Protein AF-0000000078098306 (afdb_homodimer)

Foldseek 3Di:
DALVVVCVVVVHRQCPFADPPDDPVNVVVLSVVLVVLVVVLVVDDLPPDPVNLVVSLVSVVVVVVRPGNCVVVNVSSVVVSVVSVVVVVVVVVVVVVVVVVVVVVVVVVVVVVVVVVVVVVVVVVVVVVVVVVVVVVVVVVVVVVCVVVPDDD/DALVVVCVVVVHRQCPFADPPDDPVRVVVLSVVLVVLVVVLVVDDLPPDPVNLVVSLVSVVVVVVRPGNCVVVNVSSVVSSVVSVVVVVVVVVVVVVVVVVVVVVVVVVVVVVVVVVVVVVVVVVVVVVVVVVVVVVVVVVVVVVCVVPPDPD

Secondary structure (DSSP, 8-state):
--HHHHHHHHTS-TTTT--TTS-HHHHHHHHHHHHHHHHHHHT--TTS-HHHHHHHHHHHHHHHHTT---HHHHHHHHHHHHHHHHHHHHHHHHHHHHHHHHHHHHHHHHHHHHHHHHHHHHHHHHHHHHHHHHHHHHHHHHHHHHHHTS---/--HHHHHHHHTS-TTTT--TTS-HHHHHHHHHHHHHHHHHHHT--TTS-HHHHHHHHHHHHHHHHTT---HHHHHHHHHHHHHHHHHHHHHHHHHHHHHHHHHHHHHHHHHHHHHHHHHHHHHHHHHHHHHHHHHHHHHHHHHHHHHHTS---

Sequence (306 aa):
MVYYDLCYSQRSFLHNHLLKSINGKLAAEIITETINIANAIRACRLSTPHGAYVLWEKTLDAFEILGMNVGFLRTRLKRLLSLSFRTKQALIRKSKEAKLEQARAKDKVITLESKYWKWKERMVSADAKIEALKEVAERRELFFQEEAVAPWGMVYYDLCYSQRSFLHNHLLKSINGKLAAEIITETINIANAIRACRLSTPHGAYVLWEKTLDAFEILGMNVGFLRTRLKRLLSLSFRTKQALIRKSKEAKLEQARAKDKVITLESKYWKWKERM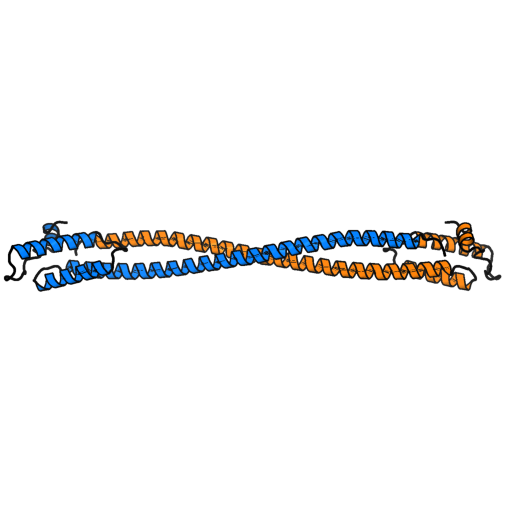VSADAKIEALKEVAERRELFFQEEAVAPWG

Structure (mmCIF, N/CA/C/O backbone):
data_AF-0000000078098306-model_v1
#
loop_
_entity.id
_entity.type
_entity.pdbx_description
1 polymer 'Uncharacterized protein'
#
loop_
_atom_site.group_PDB
_atom_site.id
_atom_site.type_symbol
_atom_site.label_atom_id
_atom_site.label_alt_id
_atom_site.label_comp_id
_atom_site.label_asym_id
_atom_site.label_entity_id
_atom_site.label_seq_id
_atom_site.pdbx_PDB_ins_code
_atom_site.Cartn_x
_atom_site.Cartn_y
_atom_site.Cartn_z
_atom_site.occupancy
_atom_site.B_iso_or_equiv
_atom_site.auth_seq_id
_atom_site.auth_comp_id
_atom_site.auth_asym_id
_atom_site.auth_atom_id
_atom_site.pdbx_PDB_model_num
ATOM 1 N N . MET A 1 1 ? -14.438 56.406 20.562 1 76 1 MET A N 1
ATOM 2 C CA . MET A 1 1 ? -14.164 56.938 21.891 1 76 1 MET A CA 1
ATOM 3 C C . MET A 1 1 ? -13.914 58.438 21.828 1 76 1 MET A C 1
ATOM 5 O O . MET A 1 1 ? -13.516 58.969 20.797 1 76 1 MET A O 1
ATOM 9 N N . VAL A 1 2 ? -14.352 59.094 22.969 1 87.38 2 VAL A N 1
ATOM 10 C CA . VAL A 1 2 ? -14.141 60.531 22.953 1 87.38 2 VAL A CA 1
ATOM 11 C C . VAL A 1 2 ? -13.102 60.906 24 1 87.38 2 VAL A C 1
ATOM 13 O O . VAL A 1 2 ? -12.781 60.094 24.891 1 87.38 2 VAL A O 1
ATOM 16 N N . TYR A 1 3 ? -12.539 62 23.812 1 90.44 3 TYR A N 1
ATOM 17 C CA . TYR A 1 3 ? -11.453 62.5 24.641 1 90.44 3 TYR A CA 1
ATOM 18 C C . TYR A 1 3 ? -11.836 62.469 26.109 1 90.44 3 TYR A C 1
ATOM 20 O O . TYR A 1 3 ? -11.039 62.062 26.969 1 90.44 3 TYR A O 1
ATOM 28 N N . TYR A 1 4 ? -13.047 62.781 26.453 1 89.62 4 TYR A N 1
ATOM 29 C CA . TYR A 1 4 ? -13.539 62.812 27.828 1 89.62 4 TYR A CA 1
ATOM 30 C C . TYR A 1 4 ? -13.453 61.438 28.453 1 89.62 4 TYR A C 1
ATOM 32 O O . TYR A 1 4 ? -13.094 61.281 29.625 1 89.62 4 TYR A O 1
ATOM 40 N N . ASP A 1 5 ? -13.805 60.469 27.734 1 92.12 5 ASP A N 1
ATOM 41 C CA . ASP A 1 5 ? -13.758 59.125 28.234 1 92.12 5 ASP A CA 1
ATOM 42 C C . ASP A 1 5 ? -12.336 58.719 28.625 1 92.12 5 ASP A C 1
ATOM 44 O O . ASP A 1 5 ? -12.125 58.031 29.641 1 92.12 5 ASP A O 1
ATOM 48 N N . LEU A 1 6 ? -11.414 59.125 27.859 1 94.31 6 LEU A N 1
ATOM 49 C CA . LEU A 1 6 ? -10.016 58.812 28.156 1 94.31 6 LEU A CA 1
ATOM 50 C C . LEU A 1 6 ? -9.555 59.531 29.422 1 94.31 6 LEU A C 1
ATOM 52 O O . LEU A 1 6 ? -8.906 58.938 30.281 1 94.31 6 LEU A O 1
ATOM 56 N N . CYS A 1 7 ? -9.852 60.781 29.531 1 94.88 7 CYS A N 1
ATOM 57 C CA . CYS A 1 7 ? -9.5 61.531 30.734 1 94.88 7 CYS A CA 1
ATOM 58 C C . CYS A 1 7 ? -10.148 60.906 31.969 1 94.88 7 CYS A C 1
ATOM 60 O O . CYS A 1 7 ? -9.492 60.781 33 1 94.88 7 CYS A O 1
ATOM 62 N N . TYR A 1 8 ? -11.406 60.5 31.828 1 92.75 8 TYR A N 1
ATOM 63 C CA . TYR A 1 8 ? -12.125 59.875 32.938 1 92.75 8 TYR A CA 1
ATOM 64 C C . TYR A 1 8 ? -11.43 58.594 33.375 1 92.75 8 TYR A C 1
ATOM 66 O O . TYR A 1 8 ? -11.266 58.375 34.562 1 92.75 8 TYR A O 1
ATOM 74 N N . SER A 1 9 ? -11.078 57.812 32.438 1 91.56 9 SER A N 1
ATOM 75 C CA . SER A 1 9 ? -10.422 56.531 32.719 1 91.56 9 SER A CA 1
ATOM 76 C C . SER A 1 9 ? -9.109 56.75 33.469 1 91.56 9 SER A C 1
ATOM 78 O O . SER A 1 9 ? -8.672 55.875 34.219 1 91.56 9 SER A O 1
ATOM 80 N N . GLN A 1 10 ? -8.453 57.875 33.281 1 92.44 10 GLN A N 1
ATOM 81 C CA . GLN A 1 10 ? -7.172 58.188 33.938 1 92.44 10 GLN A CA 1
ATOM 82 C C . GLN A 1 10 ? -7.359 59.094 35.125 1 92.44 10 GLN A C 1
ATOM 84 O O . GLN A 1 10 ? -6.387 59.469 35.781 1 92.44 10 GLN A O 1
ATOM 89 N N . ARG A 1 11 ? -8.523 59.531 35.312 1 92.06 11 ARG A N 1
ATOM 90 C CA . ARG A 1 11 ? -8.891 60.406 36.406 1 92.06 11 ARG A CA 1
ATOM 91 C C . ARG A 1 11 ? -8.047 61.688 36.375 1 92.06 11 ARG A C 1
ATOM 93 O O . ARG A 1 11 ? -7.594 62.156 37.406 1 92.06 11 ARG A O 1
ATOM 100 N N . SER A 1 12 ? -7.812 62.125 35.219 1 92.56 12 SER A N 1
ATOM 101 C CA . SER A 1 12 ? -7.059 63.344 34.969 1 92.56 12 SER A CA 1
ATOM 102 C C . SER A 1 12 ? -7.219 63.812 33.531 1 92.56 12 SER A C 1
ATOM 104 O O . SER A 1 12 ? -7.48 63 32.656 1 92.56 12 SER A O 1
ATOM 106 N N . PHE A 1 13 ? -7.051 65.25 33.438 1 94 13 PHE A N 1
ATOM 107 C CA . PHE A 1 13 ? -6.961 65.75 32.062 1 94 13 PHE A CA 1
ATOM 108 C C . PHE A 1 13 ? -5.637 65.312 31.438 1 94 13 PHE A C 1
ATOM 110 O O . PHE A 1 13 ? -4.566 65.625 31.969 1 94 13 PHE A O 1
ATOM 117 N N . LEU A 1 14 ? -5.715 64.75 30.219 1 94.38 14 LEU A N 1
ATOM 118 C CA . LEU A 1 14 ? -4.516 64.188 29.609 1 94.38 14 LEU A CA 1
ATOM 119 C C . LEU A 1 14 ? -3.58 65.312 29.125 1 94.38 14 LEU A C 1
ATOM 121 O O . LEU A 1 14 ? -2.371 65.062 29 1 94.38 14 LEU A O 1
ATOM 125 N N . HIS A 1 15 ? -4.145 66.5 28.906 1 94.81 15 HIS A N 1
ATOM 126 C CA . HIS A 1 15 ? -3.328 67.562 28.375 1 94.81 15 HIS A CA 1
ATOM 127 C C . HIS A 1 15 ? -2.889 68.5 29.469 1 94.81 15 HIS A C 1
ATOM 129 O O . HIS A 1 15 ? -2.463 69.625 29.188 1 94.81 15 HIS A O 1
ATOM 135 N N . ASN A 1 16 ? -2.945 68 30.641 1 91.19 16 ASN A N 1
ATOM 136 C CA . ASN A 1 16 ? -2.721 68.875 31.781 1 91.19 16 ASN A CA 1
ATOM 137 C C . ASN A 1 16 ? -1.283 69.438 31.812 1 91.19 16 ASN A C 1
ATOM 139 O O . ASN A 1 16 ? -1.018 70.5 32.344 1 91.19 16 ASN A O 1
ATOM 143 N N . HIS A 1 17 ? -0.346 68.688 31.188 1 93.25 17 HIS A N 1
ATOM 144 C CA . HIS A 1 17 ? 1.06 69.062 31.297 1 93.25 17 HIS A CA 1
ATOM 145 C C . HIS A 1 17 ? 1.635 69.438 29.922 1 93.25 17 HIS A C 1
ATOM 147 O O . HIS A 1 17 ? 2.85 69.375 29.734 1 93.25 17 HIS A O 1
ATOM 153 N N . LEU A 1 18 ? 0.797 69.75 28.984 1 94.31 18 LEU A N 1
ATOM 154 C CA . LEU A 1 18 ? 1.271 70.125 27.656 1 94.31 18 LEU A CA 1
ATOM 155 C C . LEU A 1 18 ? 2.162 71.375 27.75 1 94.31 18 LEU A C 1
ATOM 157 O O . LEU A 1 18 ? 1.868 72.312 28.5 1 94.31 18 LEU A O 1
ATOM 161 N N . LEU A 1 19 ? 3.172 71.312 26.969 1 95.12 19 LEU A N 1
ATOM 162 C CA . LEU A 1 19 ? 4.105 72.438 27 1 95.12 19 LEU A CA 1
ATOM 163 C C . LEU A 1 19 ? 3.383 73.75 26.703 1 95.12 19 LEU A C 1
ATOM 165 O O . LEU A 1 19 ? 2.502 73.812 25.844 1 95.12 19 LEU A O 1
ATOM 169 N N . LYS A 1 20 ? 3.803 74.688 27.297 1 93.44 20 LYS A N 1
ATOM 170 C CA . LYS A 1 20 ? 3.164 76 27.172 1 93.44 20 LYS A CA 1
ATOM 171 C C . LYS A 1 20 ? 3.402 76.625 25.781 1 93.44 20 LYS A C 1
ATOM 173 O O . LYS A 1 20 ? 2.633 77.438 25.328 1 93.44 20 LYS A O 1
ATOM 178 N N . SER A 1 21 ? 4.465 76.125 25.188 1 93.19 21 SER A N 1
ATOM 179 C CA . SER A 1 21 ? 4.844 76.625 23.875 1 93.19 21 SER A CA 1
ATOM 180 C C . SER A 1 21 ? 3.916 76.125 22.781 1 93.19 21 SER A C 1
ATOM 182 O O . SER A 1 21 ? 3.92 76.625 21.656 1 93.19 21 SER A O 1
ATOM 184 N N . ILE A 1 22 ? 3.1 75.188 23.109 1 93.5 22 ILE A N 1
ATOM 185 C CA . ILE A 1 22 ? 2.201 74.625 22.125 1 93.5 22 ILE A CA 1
ATOM 186 C C . ILE A 1 22 ? 0.932 75.438 22.016 1 93.5 22 ILE A C 1
ATOM 188 O O . ILE A 1 22 ? 0.27 75.75 23.016 1 93.5 22 ILE A O 1
ATOM 192 N N . ASN A 1 23 ? 0.654 75.875 20.719 1 94 23 ASN A N 1
ATOM 193 C CA . ASN A 1 23 ? -0.533 76.688 20.562 1 94 23 ASN A CA 1
ATOM 194 C C . ASN A 1 23 ? -1.809 75.875 20.562 1 94 23 ASN A C 1
ATOM 196 O O . ASN A 1 23 ? -1.75 74.625 20.5 1 94 23 ASN A O 1
ATOM 200 N N . GLY A 1 24 ? -2.957 76.562 20.562 1 93.75 24 GLY A N 1
ATOM 201 C CA . GLY A 1 24 ? -4.242 75.875 20.719 1 93.75 24 GLY A CA 1
ATOM 202 C C . GLY A 1 24 ? -4.582 74.938 19.547 1 93.75 24 GLY A C 1
ATOM 203 O O . GLY A 1 24 ? -5.164 73.875 19.75 1 93.75 24 GLY A O 1
ATOM 204 N N . LYS A 1 25 ? -4.203 75.438 18.438 1 95.62 25 LYS A N 1
ATOM 205 C CA . LYS A 1 25 ? -4.492 74.625 17.266 1 95.62 25 LYS A CA 1
ATOM 206 C C . LYS A 1 25 ? -3.717 73.312 17.297 1 95.62 25 LYS A C 1
ATOM 208 O O . LYS A 1 25 ? -4.281 72.25 17.062 1 95.62 25 LYS A O 1
ATOM 213 N N . LEU A 1 26 ? -2.465 73.375 17.562 1 96 26 LEU A N 1
ATOM 214 C CA . LEU A 1 26 ? -1.628 72.188 17.656 1 96 26 LEU A CA 1
ATOM 215 C C . LEU A 1 26 ? -2.096 71.312 18.797 1 96 26 LEU A C 1
ATOM 217 O O . LEU A 1 26 ? -2.129 70.062 18.656 1 96 26 LEU A O 1
ATOM 221 N N . ALA A 1 27 ? -2.443 71.938 19.922 1 96.5 27 ALA A N 1
ATOM 222 C CA . ALA A 1 27 ? -2.963 71.125 21.047 1 96.5 27 ALA A CA 1
ATOM 223 C C . ALA A 1 27 ? -4.211 70.375 20.656 1 96.5 27 ALA A C 1
ATOM 225 O O . ALA A 1 27 ? -4.344 69.188 21 1 96.5 27 ALA A O 1
ATOM 226 N N . ALA A 1 28 ? -5.07 71 19.906 1 95.94 28 ALA A N 1
ATOM 227 C CA . ALA A 1 28 ? -6.293 70.312 19.453 1 95.94 28 ALA A CA 1
ATOM 228 C C . ALA A 1 28 ? -5.977 69.125 18.516 1 95.94 28 ALA A C 1
ATOM 230 O O . ALA A 1 28 ? -6.629 68.125 18.578 1 95.94 28 ALA A O 1
ATOM 231 N N . GLU A 1 29 ? -5.043 69.25 17.70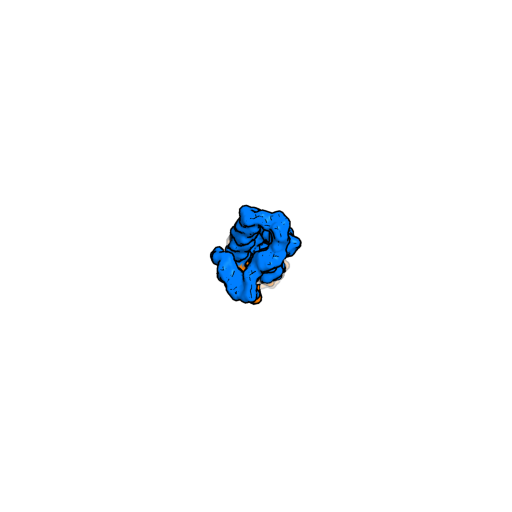3 1 96.94 29 GLU A N 1
ATOM 232 C CA . GLU A 1 29 ? -4.637 68.188 16.797 1 96.94 29 GLU A CA 1
ATOM 233 C C . GLU A 1 29 ? -4.043 67 17.547 1 96.94 29 GLU A C 1
ATOM 235 O O . GLU A 1 29 ? -4.328 65.812 17.234 1 96.94 29 GLU A O 1
ATOM 240 N N . ILE A 1 30 ? -3.225 67.375 18.484 1 97.81 30 ILE A N 1
ATOM 241 C CA . ILE A 1 30 ? -2.621 66.312 19.312 1 97.81 30 ILE A CA 1
ATOM 242 C C . ILE A 1 30 ? -3.717 65.5 20.031 1 97.81 30 ILE A C 1
ATOM 244 O O . ILE A 1 30 ? -3.68 64.312 20.047 1 97.81 30 ILE A O 1
ATOM 248 N N . ILE A 1 31 ? -4.703 66.188 20.609 1 97.06 31 ILE A N 1
ATOM 249 C CA . ILE A 1 31 ? -5.809 65.562 21.328 1 97.06 31 ILE A CA 1
ATOM 250 C C . ILE A 1 31 ? -6.605 64.688 20.359 1 97.06 31 ILE A C 1
ATOM 252 O O . ILE A 1 31 ? -6.883 63.5 20.672 1 97.06 31 ILE A O 1
ATOM 256 N N . THR A 1 32 ? -6.875 65.188 19.156 1 97.62 32 THR A N 1
ATOM 257 C CA . THR A 1 32 ? -7.637 64.438 18.172 1 97.62 32 THR A CA 1
ATOM 258 C C . THR A 1 32 ? -6.887 63.156 17.734 1 97.62 32 THR A C 1
ATOM 260 O O . THR A 1 32 ? -7.473 62.094 17.656 1 97.62 32 THR A O 1
ATOM 263 N N . GLU A 1 33 ? -5.609 63.312 17.469 1 97.88 33 GLU A N 1
ATOM 264 C CA . GLU A 1 33 ? -4.809 62.188 17.047 1 97.88 33 GLU A CA 1
ATOM 265 C C . GLU A 1 33 ? -4.715 61.156 18.156 1 97.88 33 GLU A C 1
ATOM 267 O O . GLU A 1 33 ? -4.699 59.938 17.891 1 97.88 33 GLU A O 1
ATOM 272 N N . THR A 1 34 ? -4.605 61.625 19.406 1 97.56 34 THR A N 1
ATOM 273 C CA . THR A 1 34 ? -4.598 60.688 20.547 1 97.56 34 THR A CA 1
ATOM 274 C C . THR A 1 34 ? -5.867 59.844 20.578 1 97.56 34 THR A C 1
ATOM 276 O O . THR A 1 34 ? -5.809 58.625 20.766 1 97.56 34 THR A O 1
ATOM 279 N N . ILE A 1 35 ? -7.02 60.5 20.344 1 97.5 35 ILE A N 1
ATOM 280 C CA . ILE A 1 35 ? -8.297 59.781 20.297 1 97.5 35 ILE A CA 1
ATOM 281 C C . ILE A 1 35 ? -8.297 58.781 19.156 1 97.5 35 ILE A C 1
ATOM 283 O O . ILE A 1 35 ? -8.734 57.656 19.312 1 97.5 35 ILE A O 1
ATOM 287 N N . ASN A 1 36 ? -7.785 59.219 18.016 1 97.69 36 ASN A N 1
ATOM 288 C CA . ASN A 1 36 ? -7.711 58.312 16.859 1 97.69 36 ASN A CA 1
ATOM 289 C C . ASN A 1 36 ? -6.883 57.094 17.156 1 97.69 36 ASN A C 1
ATOM 291 O O . ASN A 1 36 ? -7.27 55.969 16.797 1 97.69 36 ASN A O 1
ATOM 295 N N . ILE A 1 37 ? -5.766 57.281 17.781 1 98.06 37 ILE A N 1
ATOM 296 C CA . ILE A 1 37 ? -4.891 56.156 18.109 1 98.06 37 ILE A CA 1
ATOM 297 C C . ILE A 1 37 ? -5.574 55.25 19.125 1 98.06 37 ILE A C 1
ATOM 299 O O . ILE A 1 37 ? -5.523 54.031 19.016 1 98.06 37 ILE A O 1
ATOM 303 N N . ALA A 1 38 ? -6.199 55.844 20.172 1 97.56 38 ALA A N 1
ATOM 304 C CA . ALA A 1 38 ? -6.922 55.062 21.156 1 97.56 38 ALA A CA 1
ATOM 305 C C . ALA A 1 38 ? -7.977 54.156 20.484 1 97.56 38 ALA A C 1
ATOM 307 O O . ALA A 1 38 ? -8.102 53 20.812 1 97.56 38 ALA A O 1
ATOM 308 N N . ASN A 1 39 ? -8.703 54.75 19.594 1 97.62 39 ASN A N 1
ATOM 309 C CA . ASN A 1 39 ? -9.711 53.969 18.875 1 97.62 39 ASN A CA 1
ATOM 310 C C . ASN A 1 39 ? -9.086 52.875 18.016 1 97.62 39 ASN A C 1
ATOM 312 O O . ASN A 1 39 ? -9.633 51.781 17.922 1 97.62 39 ASN A O 1
ATOM 316 N N . ALA A 1 40 ? -8.023 53.188 17.375 1 97.69 40 ALA A N 1
ATOM 317 C CA . ALA A 1 40 ? -7.32 52.188 16.562 1 97.69 40 ALA A CA 1
ATOM 318 C C . ALA A 1 40 ? -6.824 51.031 17.406 1 97.69 40 ALA A C 1
ATOM 320 O O . ALA A 1 40 ? -6.879 49.875 16.984 1 97.69 40 ALA A O 1
ATOM 321 N N . ILE A 1 41 ? -6.285 51.344 18.641 1 97.56 41 ILE A N 1
ATOM 322 C CA . ILE A 1 41 ? -5.816 50.312 19.562 1 97.56 41 ILE A CA 1
ATOM 323 C C . ILE A 1 41 ? -6.965 49.375 19.922 1 97.56 41 ILE A C 1
ATOM 325 O O . ILE A 1 41 ? -6.812 48.156 19.875 1 97.56 41 ILE A O 1
ATOM 329 N N . ARG A 1 42 ? -8.086 49.938 20.203 1 96.62 42 ARG A N 1
ATOM 330 C CA . ARG A 1 42 ? -9.242 49.156 20.594 1 96.62 42 ARG A CA 1
ATOM 331 C C . ARG A 1 42 ? -9.742 48.312 19.422 1 96.62 42 ARG A C 1
ATOM 333 O O . ARG A 1 42 ? -10.398 47.281 19.609 1 96.62 42 ARG A O 1
ATOM 340 N N . ALA A 1 43 ? -9.422 48.688 18.203 1 97.06 43 ALA A N 1
ATOM 341 C CA . ALA A 1 43 ? -9.867 48 17 1 97.06 43 ALA A CA 1
ATOM 342 C C . ALA A 1 43 ? -8.797 47.031 16.516 1 97.06 43 ALA A C 1
ATOM 344 O O . ALA A 1 43 ? -8.953 46.406 15.461 1 97.06 43 ALA A O 1
ATOM 345 N N . CYS A 1 44 ? -7.742 46.844 17.25 1 97.25 44 CYS A N 1
ATOM 346 C CA . CYS A 1 44 ? -6.625 46 16.828 1 97.25 44 CYS A CA 1
ATOM 347 C C . CYS A 1 44 ? -7.051 44.562 16.703 1 97.25 44 CYS A C 1
ATOM 349 O O . CYS A 1 44 ? -7.918 44.094 17.438 1 97.25 44 CYS A O 1
ATOM 351 N N . ARG A 1 45 ? -6.41 43.906 15.758 1 97 45 ARG A N 1
ATOM 352 C CA . ARG A 1 45 ? -6.547 42.469 15.523 1 97 45 ARG A CA 1
ATOM 353 C C . ARG A 1 45 ? -5.18 41.812 15.438 1 97 45 ARG A C 1
ATOM 355 O O . ARG A 1 45 ? -4.156 42.469 15.328 1 97 45 ARG A O 1
ATOM 362 N N . LEU A 1 46 ? -5.25 40.531 15.594 1 95.12 46 LEU A N 1
ATOM 363 C CA . LEU A 1 46 ? -3.994 39.812 15.445 1 95.12 46 LEU A CA 1
ATOM 364 C C . LEU A 1 46 ? -3.34 40.094 14.109 1 95.12 46 LEU A C 1
ATOM 366 O O . LEU A 1 46 ? -2.111 40.094 13.992 1 95.12 46 LEU A O 1
ATOM 370 N N . SER A 1 47 ? -4.129 40.469 13.102 1 94.19 47 SER A N 1
ATOM 371 C CA . SER A 1 47 ? -3.633 40.719 11.75 1 94.19 47 SER A CA 1
ATOM 372 C C . SER A 1 47 ? -3.137 42.156 11.609 1 94.19 47 SER A C 1
ATOM 374 O O . SER A 1 47 ? -2.588 42.531 10.57 1 94.19 47 SER A O 1
ATOM 376 N N . THR A 1 48 ? -3.293 42.969 12.656 1 96.75 48 THR A N 1
ATOM 377 C CA . THR A 1 48 ? -2.779 44.344 12.586 1 96.75 48 THR A CA 1
ATOM 378 C C . THR A 1 48 ? -1.274 44.344 12.328 1 96.75 48 THR A C 1
ATOM 380 O O . THR A 1 48 ? -0.52 43.656 13.039 1 96.75 48 THR A O 1
ATOM 383 N N . PRO A 1 49 ? -0.848 45.094 11.375 1 95.69 49 PRO A N 1
ATOM 384 C CA . PRO A 1 49 ? 0.565 45.031 10.984 1 95.69 49 PRO A CA 1
ATOM 385 C C . PRO A 1 49 ? 1.482 45.625 12.055 1 95.69 49 PRO A C 1
ATOM 387 O O . PRO A 1 49 ? 1.113 46.594 12.727 1 95.69 49 PRO A O 1
ATOM 390 N N . HIS A 1 50 ? 2.625 45.062 12.055 1 94.56 50 HIS A N 1
ATOM 391 C CA . HIS A 1 50 ? 3.641 45.5 13 1 94.56 50 HIS A CA 1
ATOM 392 C C . HIS A 1 50 ? 3.943 47 12.82 1 94.56 50 HIS A C 1
ATOM 394 O O . HIS A 1 50 ? 4.141 47.719 13.797 1 94.56 50 HIS A O 1
ATOM 400 N N . GLY A 1 51 ? 3.975 47.438 11.602 1 95.44 51 GLY A N 1
ATOM 401 C CA . GLY A 1 51 ? 4.277 48.812 11.297 1 95.44 51 GLY A CA 1
ATOM 402 C C . GLY A 1 51 ? 3.311 49.812 11.938 1 95.44 51 GLY A C 1
ATOM 403 O O . GLY A 1 51 ? 3.695 50.906 12.289 1 95.44 51 GLY A O 1
ATOM 404 N N . ALA A 1 52 ? 2.068 49.375 11.984 1 96.88 52 ALA A N 1
ATOM 405 C CA . ALA A 1 52 ? 1.073 50.219 12.633 1 96.88 52 ALA A CA 1
ATOM 406 C C . ALA A 1 52 ? 1.416 50.469 14.102 1 96.88 52 ALA A C 1
ATOM 408 O O . ALA A 1 52 ? 1.345 51.594 14.594 1 96.88 52 ALA A O 1
ATOM 409 N N . TYR A 1 53 ? 1.86 49.375 14.805 1 96.75 53 TYR A N 1
ATOM 410 C CA . TYR A 1 53 ? 2.256 49.5 16.203 1 96.75 53 TYR A CA 1
ATOM 411 C C . TYR A 1 53 ? 3.42 50.469 16.359 1 96.75 53 TYR A C 1
ATOM 413 O O . TYR A 1 53 ? 3.42 51.312 17.266 1 96.75 53 TYR A O 1
ATOM 421 N N . VAL A 1 54 ? 4.34 50.344 15.438 1 95.94 54 VAL A N 1
ATOM 422 C CA . VAL A 1 54 ? 5.539 51.156 15.492 1 95.94 54 VAL A CA 1
ATOM 423 C C . VAL A 1 54 ? 5.16 52.625 15.305 1 95.94 54 VAL A C 1
ATOM 425 O O . VAL A 1 54 ? 5.625 53.5 16.047 1 95.94 54 VAL A O 1
ATOM 428 N N . LEU A 1 55 ? 4.328 52.875 14.359 1 97.88 55 LEU A N 1
ATOM 429 C CA . LEU A 1 55 ? 3.904 54.219 14.07 1 97.88 55 LEU A CA 1
ATOM 430 C C . LEU A 1 55 ? 3.164 54.844 15.266 1 97.88 55 LEU A C 1
ATOM 432 O O . LEU A 1 55 ? 3.438 55.969 15.664 1 97.88 55 LEU A O 1
ATOM 436 N N . TRP A 1 56 ? 2.184 54.094 15.844 1 98.38 56 TRP A N 1
ATOM 437 C CA . TRP A 1 56 ? 1.439 54.562 17 1 98.38 56 TRP A CA 1
ATOM 438 C C . TRP A 1 56 ? 2.373 54.844 18.188 1 98.38 56 TRP A C 1
ATOM 440 O O . TRP A 1 56 ? 2.258 55.844 18.859 1 98.38 56 TRP A O 1
ATOM 450 N N . GLU A 1 57 ? 3.293 53.906 18.422 1 97.56 57 GLU A N 1
ATOM 451 C CA . GLU A 1 57 ? 4.242 54.062 19.516 1 97.56 57 GLU A CA 1
ATOM 452 C C . GLU A 1 57 ? 5.09 55.312 19.359 1 97.56 57 GLU A C 1
ATOM 454 O O . GLU A 1 57 ? 5.262 56.094 20.297 1 97.56 57 GLU A O 1
ATOM 459 N N . LYS A 1 58 ? 5.625 55.594 18.203 1 97.75 58 LYS A N 1
ATOM 460 C CA . LYS A 1 58 ? 6.434 56.781 17.938 1 97.75 58 LYS A CA 1
ATOM 461 C C . LYS A 1 58 ? 5.629 58.062 18.156 1 97.75 58 LYS A C 1
ATOM 463 O O . LYS A 1 58 ? 6.129 59.031 18.734 1 97.75 58 LYS A O 1
ATOM 468 N N . THR A 1 59 ? 4.43 58.031 17.641 1 98.62 59 THR A N 1
ATOM 469 C CA . THR A 1 59 ? 3.564 59.188 17.781 1 98.62 59 THR A CA 1
ATOM 470 C C . THR A 1 59 ? 3.254 59.469 19.25 1 98.62 59 THR A C 1
ATOM 472 O O . THR A 1 59 ? 3.373 60.625 19.703 1 98.62 59 THR A O 1
ATOM 475 N N . LEU A 1 60 ? 2.916 58.469 19.969 1 98.25 60 LEU A N 1
ATOM 476 C CA . LEU A 1 60 ? 2.576 58.594 21.375 1 98.25 60 LEU A CA 1
ATOM 477 C C . LEU A 1 60 ? 3.805 59 22.203 1 98.25 60 LEU A C 1
ATOM 479 O O . LEU A 1 60 ? 3.699 59.75 23.156 1 98.25 60 LEU A O 1
ATOM 483 N N . ASP A 1 61 ? 4.91 58.438 21.797 1 97.69 61 ASP A N 1
ATOM 484 C CA . ASP A 1 61 ? 6.16 58.844 22.438 1 97.69 61 ASP A CA 1
ATOM 485 C C . ASP A 1 61 ? 6.418 60.344 22.266 1 97.69 61 ASP A C 1
ATOM 487 O O . ASP A 1 61 ? 6.742 61.031 23.234 1 97.69 61 ASP A O 1
ATOM 491 N N . ALA A 1 62 ? 6.297 60.812 21.094 1 97.94 62 ALA A N 1
ATOM 492 C CA . ALA A 1 62 ? 6.453 62.25 20.812 1 97.94 62 ALA A CA 1
ATOM 493 C C . ALA A 1 62 ? 5.457 63.062 21.625 1 97.94 62 ALA A C 1
ATOM 495 O O . ALA A 1 62 ? 5.816 64.125 22.172 1 97.94 62 ALA A O 1
ATOM 496 N N . PHE A 1 63 ? 4.207 62.594 21.688 1 98.31 63 PHE A N 1
ATOM 497 C CA . PHE A 1 63 ? 3.184 63.312 22.453 1 98.31 63 PHE A CA 1
ATOM 498 C C . PHE A 1 63 ? 3.525 63.344 23.938 1 98.31 63 PHE A C 1
ATOM 500 O O . PHE A 1 63 ? 3.277 64.375 24.609 1 98.31 63 PHE A O 1
ATOM 507 N N . GLU A 1 64 ? 4.07 62.25 24.375 1 97 64 GLU A N 1
ATOM 508 C CA . GLU A 1 64 ? 4.492 62.219 25.766 1 97 64 GLU A CA 1
ATOM 509 C C . GLU A 1 64 ? 5.602 63.25 26.031 1 97 64 GLU A C 1
ATOM 511 O O . GLU A 1 64 ? 5.59 63.938 27.062 1 97 64 GLU A O 1
ATOM 516 N N . ILE A 1 65 ? 6.523 63.312 25.188 1 96.38 65 ILE A N 1
ATOM 517 C CA . ILE A 1 65 ? 7.605 64.312 25.297 1 96.38 65 ILE A CA 1
ATOM 518 C C . ILE A 1 65 ? 7.027 65.688 25.344 1 96.38 65 ILE A C 1
ATOM 520 O O . ILE A 1 65 ? 7.523 66.562 26.078 1 96.38 65 ILE A O 1
ATOM 524 N N . LEU A 1 66 ? 5.914 65.875 24.672 1 97.06 66 LEU A N 1
ATOM 525 C CA . LEU A 1 66 ? 5.289 67.188 24.609 1 97.06 66 LEU A CA 1
ATOM 526 C C . LEU A 1 66 ? 4.418 67.438 25.844 1 97.06 66 LEU A C 1
ATOM 528 O O . LEU A 1 66 ? 3.812 68.5 25.984 1 97.06 66 LEU A O 1
ATOM 532 N N . GLY A 1 67 ? 4.312 66.375 26.703 1 96.25 67 GLY A N 1
ATOM 533 C CA . GLY A 1 67 ? 3.654 66.625 27.984 1 96.25 67 GLY A CA 1
ATOM 534 C C . GLY A 1 67 ? 2.316 65.875 28.078 1 96.25 67 GLY A C 1
ATOM 535 O O . GLY A 1 67 ? 1.614 66.062 29.094 1 96.25 67 GLY A O 1
ATOM 536 N N . MET A 1 68 ? 1.839 65.125 27 1 96.75 68 MET A N 1
ATOM 537 C CA . MET A 1 68 ? 0.581 64.375 27.047 1 96.75 68 MET A CA 1
ATOM 538 C C . MET A 1 68 ? 0.693 63.188 27.969 1 96.75 68 MET A C 1
ATOM 540 O O . MET A 1 68 ? 1.701 62.5 27.953 1 96.75 68 MET A O 1
ATOM 544 N N . ASN A 1 69 ? -0.278 62.969 28.812 1 96.62 69 ASN A N 1
ATOM 545 C CA . ASN A 1 69 ? -0.345 61.75 29.625 1 96.62 69 ASN A CA 1
ATOM 546 C C . ASN A 1 69 ? -0.904 60.562 28.844 1 96.62 69 ASN A C 1
ATOM 548 O O . ASN A 1 69 ? -2.092 60.25 28.938 1 96.62 69 ASN A O 1
ATOM 552 N N . VAL A 1 70 ? -0.114 60 28.094 1 97.25 70 VAL A N 1
ATOM 553 C CA . VAL A 1 70 ? -0.577 58.938 27.203 1 97.25 70 VAL A CA 1
ATOM 554 C C . VAL A 1 70 ? 0.16 57.625 27.516 1 97.25 70 VAL A C 1
ATOM 556 O O . VAL A 1 70 ? 0.161 56.688 26.703 1 97.25 70 VAL A O 1
ATOM 559 N N . GLY A 1 71 ? 0.868 57.5 28.641 1 95.88 71 GLY A N 1
ATOM 560 C CA . GLY A 1 71 ? 1.623 56.312 29.047 1 95.88 71 GLY A CA 1
ATOM 561 C C . GLY A 1 71 ? 0.791 55.062 29.047 1 95.88 71 GLY A C 1
ATOM 562 O O . GLY A 1 71 ? 1.274 53.969 28.672 1 95.88 71 GLY A O 1
ATOM 563 N N . PHE A 1 72 ? -0.478 55.156 29.547 1 96.12 72 PHE A N 1
ATOM 564 C CA . PHE A 1 72 ? -1.358 54 29.625 1 96.12 72 PHE A CA 1
ATOM 565 C C . PHE A 1 72 ? -1.644 53.438 28.234 1 96.12 72 PHE A C 1
ATOM 567 O O . PHE A 1 72 ? -1.783 52.219 28.078 1 96.12 72 PHE A O 1
ATOM 574 N N . LEU A 1 73 ? -1.747 54.281 27.203 1 97.44 73 LEU A N 1
ATOM 575 C CA . LEU A 1 73 ? -1.932 53.812 25.828 1 97.44 73 LEU A CA 1
ATOM 576 C C . LEU A 1 73 ? -0.698 53.062 25.344 1 97.44 73 LEU A C 1
ATOM 578 O O . LEU A 1 73 ? -0.816 52 24.719 1 97.44 73 LEU A O 1
ATOM 582 N N . ARG A 1 74 ? 0.473 53.625 25.672 1 97.25 74 ARG A N 1
ATOM 583 C CA . ARG A 1 74 ? 1.723 53 25.25 1 97.25 74 ARG A CA 1
ATOM 584 C C . ARG A 1 74 ? 1.878 51.625 25.891 1 97.25 74 ARG A C 1
ATOM 586 O O . ARG A 1 74 ? 2.334 50.688 25.25 1 97.25 74 ARG A O 1
ATOM 593 N N . THR A 1 75 ? 1.533 51.5 27.141 1 96.38 75 THR A N 1
ATOM 594 C CA . THR A 1 75 ? 1.595 50.25 27.844 1 96.38 75 THR A CA 1
ATOM 595 C C . THR A 1 75 ? 0.696 49.188 27.172 1 96.38 75 THR A C 1
ATOM 597 O O . THR A 1 75 ? 1.108 48.062 26.953 1 96.38 75 THR A O 1
ATOM 600 N N . ARG A 1 76 ? -0.562 49.656 26.844 1 96.56 76 ARG A N 1
ATOM 601 C CA . ARG A 1 76 ? -1.489 48.781 26.141 1 96.56 76 ARG A CA 1
ATOM 602 C C . ARG A 1 76 ? -0.927 48.344 24.797 1 96.56 76 ARG A C 1
ATOM 604 O O . ARG A 1 76 ? -1.023 47.156 24.422 1 96.56 76 ARG A O 1
ATOM 611 N N . LEU A 1 77 ? -0.43 49.25 24.094 1 97.19 77 LEU A N 1
ATOM 612 C CA . LEU A 1 77 ? 0.143 49 22.781 1 97.19 77 LEU A CA 1
ATOM 613 C C . LEU A 1 77 ? 1.251 47.969 22.875 1 97.19 77 LEU A C 1
ATOM 615 O O . LEU A 1 77 ? 1.291 47.031 22.078 1 97.19 77 LEU A O 1
ATOM 619 N N . LYS A 1 78 ? 2.162 48.062 23.828 1 95.88 78 LYS A N 1
ATOM 620 C CA . LYS A 1 78 ? 3.264 47.125 24.016 1 95.88 78 LYS A CA 1
ATOM 621 C C . LYS A 1 78 ? 2.746 45.719 24.359 1 95.88 78 LYS A C 1
ATOM 623 O O . LYS A 1 78 ? 3.266 44.719 23.844 1 95.88 78 LYS A O 1
ATOM 628 N N . ARG A 1 79 ? 1.775 45.688 25.203 1 96.06 79 ARG A N 1
ATOM 629 C CA . ARG A 1 79 ? 1.178 44.438 25.578 1 96.06 79 ARG A CA 1
ATOM 630 C C . ARG A 1 79 ? 0.555 43.719 24.375 1 96.06 79 ARG A C 1
ATOM 632 O O . ARG A 1 79 ? 0.782 42.531 24.156 1 96.06 79 ARG A O 1
ATOM 639 N N . LEU A 1 80 ? -0.212 44.469 23.609 1 97.69 80 LEU A N 1
ATOM 640 C CA . LEU A 1 80 ? -0.87 43.906 22.438 1 97.69 80 LEU A CA 1
ATOM 641 C C . LEU A 1 80 ? 0.156 43.438 21.406 1 97.69 80 LEU A C 1
ATOM 643 O O . LEU A 1 80 ? -0.005 42.375 20.812 1 97.69 80 LEU A O 1
ATOM 647 N N . LEU A 1 81 ? 1.152 44.25 21.203 1 96.88 81 LEU A N 1
ATOM 648 C CA . LEU A 1 81 ? 2.211 43.875 20.281 1 96.88 81 LEU A CA 1
ATOM 649 C C . LEU A 1 81 ? 2.861 42.562 20.719 1 96.88 81 LEU A C 1
ATOM 651 O O . LEU A 1 81 ? 3.057 41.656 19.891 1 96.88 81 LEU A O 1
ATOM 655 N N . SER A 1 82 ? 3.178 42.438 21.984 1 95.94 82 SER A N 1
ATOM 656 C CA . SER A 1 82 ? 3.791 41.219 22.516 1 95.94 82 SER A CA 1
ATOM 657 C C . SER A 1 82 ? 2.873 40.031 22.344 1 95.94 82 SER A C 1
ATOM 659 O O . SER A 1 82 ? 3.311 38.938 21.906 1 95.94 82 SER A O 1
ATOM 661 N N . LEU A 1 83 ? 1.635 40.219 22.688 1 96 83 LEU A N 1
ATOM 662 C CA . LEU A 1 83 ? 0.648 39.156 22.578 1 96 83 LEU A CA 1
ATOM 663 C C . LEU A 1 83 ? 0.487 38.719 21.125 1 96 83 LEU A C 1
ATOM 665 O O . LEU A 1 83 ? 0.45 37.531 20.828 1 96 83 LEU A O 1
ATOM 669 N N . SER A 1 84 ? 0.326 39.688 20.25 1 96.88 84 SER A N 1
ATOM 670 C CA . SER A 1 84 ? 0.159 39.375 18.828 1 96.88 84 SER A CA 1
ATOM 671 C C . SER A 1 84 ? 1.354 38.594 18.281 1 96.88 84 SER A C 1
ATOM 673 O O . SER A 1 84 ? 1.185 37.625 17.578 1 96.88 84 SER A O 1
ATOM 675 N N . PHE A 1 85 ? 2.582 38.969 18.594 1 94.94 85 PHE A N 1
ATOM 676 C CA . PHE A 1 85 ? 3.805 38.344 18.125 1 94.94 85 PHE A CA 1
ATOM 677 C C . PHE A 1 85 ? 3.896 36.906 18.625 1 94.94 85 PHE A C 1
ATOM 679 O O . PHE A 1 85 ? 4.125 35.969 17.828 1 94.94 85 PHE A O 1
ATOM 686 N N . ARG A 1 86 ? 3.691 36.75 19.859 1 94.5 86 ARG A N 1
ATOM 687 C CA . ARG A 1 86 ? 3.766 35.406 20.469 1 94.5 86 ARG A CA 1
ATOM 688 C C . ARG A 1 86 ? 2.723 34.469 19.859 1 94.5 86 ARG A C 1
ATOM 690 O O . ARG A 1 86 ? 3.027 33.312 19.531 1 94.5 86 ARG A O 1
ATOM 697 N N . THR A 1 87 ? 1.531 34.969 19.688 1 95.69 87 THR A N 1
ATOM 698 C CA . THR A 1 87 ? 0.434 34.188 19.156 1 95.69 87 THR A CA 1
ATOM 699 C C . THR A 1 87 ? 0.688 33.812 17.688 1 95.69 87 THR A C 1
ATOM 701 O O . THR A 1 87 ? 0.561 32.656 17.312 1 95.69 87 THR A O 1
ATOM 704 N N . LYS A 1 88 ? 1.061 34.719 16.891 1 94.88 88 LYS A N 1
ATOM 705 C CA . LYS A 1 88 ? 1.328 34.469 15.477 1 94.88 88 LYS A CA 1
ATOM 706 C C . LYS A 1 88 ? 2.463 33.469 15.297 1 94.88 88 LYS A C 1
ATOM 708 O O . LYS A 1 88 ? 2.361 32.531 14.484 1 94.88 88 LYS A O 1
ATOM 713 N N . GLN A 1 89 ? 3.467 33.656 16.031 1 95.06 89 GLN A N 1
ATOM 714 C CA . GLN A 1 89 ? 4.609 32.75 15.93 1 95.06 89 GLN A CA 1
ATOM 715 C C . GLN A 1 89 ? 4.211 31.328 16.281 1 95.06 89 GLN A C 1
ATOM 717 O O . GLN A 1 89 ? 4.586 30.375 15.594 1 95.06 89 GLN A O 1
ATOM 722 N N . ALA A 1 90 ? 3.494 31.203 17.312 1 95.44 90 ALA A N 1
ATOM 723 C CA . ALA A 1 90 ? 3.055 29.875 17.766 1 95.44 90 ALA A CA 1
ATOM 724 C C . ALA A 1 90 ? 2.127 29.234 16.734 1 95.44 90 ALA A C 1
ATOM 726 O O . ALA A 1 90 ? 2.285 28.062 16.391 1 95.44 90 ALA A O 1
ATOM 727 N N . LEU A 1 91 ? 1.217 30.016 16.203 1 95.19 91 LEU A N 1
ATOM 728 C CA . LEU A 1 91 ? 0.257 29.5 15.227 1 95.19 91 LEU A CA 1
ATOM 729 C C . LEU A 1 91 ? 0.952 29.109 13.93 1 95.19 91 LEU A C 1
ATOM 731 O O . LEU A 1 91 ? 0.633 28.078 13.328 1 95.19 91 LEU A O 1
ATOM 735 N N . ILE A 1 92 ? 1.866 29.859 13.523 1 94.75 92 ILE A N 1
ATOM 736 C CA . ILE A 1 92 ? 2.611 29.578 12.305 1 94.75 92 ILE A CA 1
ATOM 737 C C . ILE A 1 92 ? 3.396 28.281 12.461 1 94.75 92 ILE A C 1
ATOM 739 O O . ILE A 1 92 ? 3.389 27.422 11.57 1 94.75 92 ILE A O 1
ATOM 743 N N . ARG A 1 93 ? 4.062 28.125 13.555 1 96 93 ARG A N 1
ATOM 744 C CA . ARG A 1 93 ? 4.852 26.938 13.82 1 96 93 ARG A CA 1
ATOM 745 C C . ARG A 1 93 ? 3.977 25.688 13.812 1 96 93 ARG A C 1
ATOM 747 O O . ARG A 1 93 ? 4.281 24.703 13.125 1 96 93 ARG A O 1
ATOM 754 N N . LYS A 1 94 ? 2.914 25.719 14.492 1 96.25 94 LYS A N 1
ATOM 755 C CA . LYS A 1 94 ? 2.016 24.578 14.586 1 96.25 94 LYS A CA 1
ATOM 756 C C . LYS A 1 94 ? 1.393 24.25 13.227 1 96.25 94 LYS A C 1
ATOM 758 O O . LYS A 1 94 ? 1.243 23.078 12.875 1 96.25 94 LYS A O 1
ATOM 763 N N . SER A 1 95 ? 1.046 25.25 12.539 1 95.81 95 SER A N 1
ATOM 764 C CA . SER A 1 95 ? 0.452 25.062 11.219 1 95.81 95 SER A CA 1
ATOM 765 C C . SER A 1 95 ? 1.445 24.422 10.25 1 95.81 95 SER A C 1
ATOM 767 O O . SER A 1 95 ? 1.094 23.516 9.508 1 95.81 95 SER A O 1
ATOM 769 N N . LYS A 1 96 ? 2.646 24.906 10.297 1 96.69 96 LYS A N 1
ATOM 770 C CA . LYS A 1 96 ? 3.688 24.344 9.438 1 96.69 96 LYS A CA 1
ATOM 771 C C . LYS A 1 96 ? 3.922 22.875 9.742 1 96.69 96 LYS A C 1
ATOM 773 O O . LYS A 1 96 ? 4.031 22.047 8.828 1 96.69 96 LYS A O 1
ATOM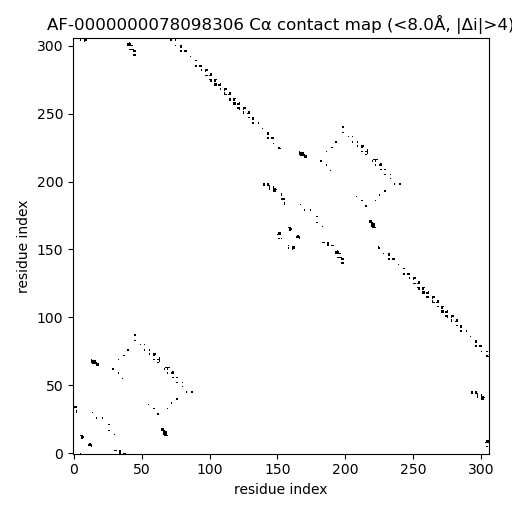 778 N N . GLU A 1 97 ? 4.008 22.594 10.953 1 96.38 97 GLU A N 1
ATOM 779 C CA . GLU A 1 97 ? 4.215 21.219 11.367 1 96.38 97 GLU A CA 1
ATOM 780 C C . GLU A 1 97 ? 3.068 20.328 10.906 1 96.38 97 GLU A C 1
ATOM 782 O O . GLU A 1 97 ? 3.295 19.234 10.375 1 96.38 97 GLU A O 1
ATOM 787 N N . ALA A 1 98 ? 1.872 20.766 11.078 1 96.44 98 ALA A N 1
ATOM 788 C CA . ALA A 1 98 ? 0.699 19.984 10.688 1 96.44 98 ALA A CA 1
ATOM 789 C C . ALA A 1 98 ? 0.65 19.797 9.172 1 96.44 98 ALA A C 1
ATOM 791 O O . ALA A 1 98 ? 0.343 18.719 8.68 1 96.44 98 ALA A O 1
ATOM 792 N N . LYS A 1 99 ? 0.999 20.828 8.508 1 96.88 99 LYS A N 1
ATOM 793 C CA . LYS A 1 99 ? 0.987 20.766 7.047 1 96.88 99 LYS A CA 1
ATOM 794 C C . LYS A 1 99 ? 2.076 19.828 6.531 1 96.88 99 LYS A C 1
ATOM 796 O O . LYS A 1 99 ? 1.874 19.109 5.543 1 96.88 99 LYS A O 1
ATOM 801 N N . LEU A 1 100 ? 3.162 19.859 7.156 1 97.31 100 LEU A N 1
ATOM 802 C CA . LEU A 1 100 ? 4.246 18.953 6.781 1 97.31 100 LEU A CA 1
ATOM 803 C C . LEU A 1 100 ? 3.844 17.5 7.016 1 97.31 100 LEU A C 1
ATOM 805 O O . LEU A 1 100 ? 4.102 16.641 6.172 1 97.31 100 LEU A O 1
ATOM 809 N N . GLU A 1 101 ? 3.244 17.234 8.086 1 96.56 101 GLU A N 1
ATOM 810 C CA . GLU A 1 101 ? 2.76 15.898 8.375 1 96.56 101 GLU A CA 1
ATOM 811 C C . GLU A 1 101 ? 1.733 15.445 7.34 1 96.56 101 GLU A C 1
ATOM 813 O O . GLU A 1 101 ? 1.778 14.305 6.867 1 96.56 101 GLU A O 1
ATOM 818 N N . GLN A 1 102 ? 0.836 16.297 7.012 1 97.06 102 GLN A N 1
ATOM 819 C CA . GLN A 1 102 ? -0.174 15.992 6 1 97.06 102 GLN A CA 1
ATOM 820 C C . GLN A 1 102 ? 0.471 15.656 4.66 1 97.06 102 GLN A C 1
ATOM 822 O O . GLN A 1 102 ? 0.106 14.664 4.02 1 97.06 102 GLN A O 1
ATOM 827 N N . ALA A 1 103 ? 1.364 16.469 4.27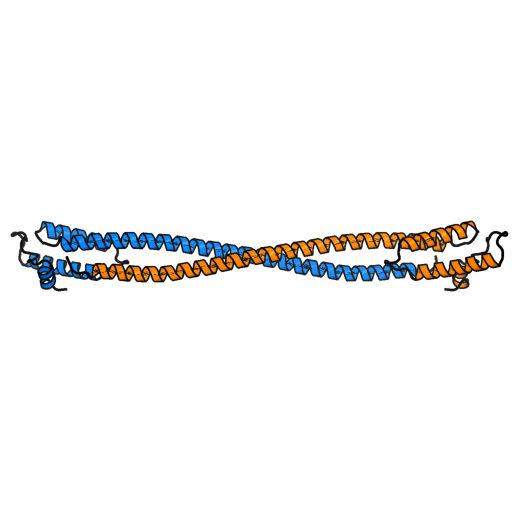 1 97.5 103 ALA A N 1
ATOM 828 C CA . ALA A 1 103 ? 2.051 16.266 2.998 1 97.5 103 ALA A CA 1
ATOM 829 C C . ALA A 1 103 ? 2.797 14.93 2.994 1 97.5 103 ALA A C 1
ATOM 831 O O . ALA A 1 103 ? 2.742 14.18 2.014 1 97.5 103 ALA A O 1
ATOM 832 N N . ARG A 1 104 ? 3.48 14.703 4.07 1 97.19 104 ARG A N 1
ATOM 833 C CA . ARG A 1 104 ? 4.223 13.453 4.199 1 97.19 104 ARG A CA 1
ATOM 834 C C . ARG A 1 104 ? 3.291 12.25 4.117 1 97.19 104 ARG A C 1
ATOM 836 O O . ARG A 1 104 ? 3.586 11.273 3.422 1 97.19 104 ARG A O 1
ATOM 843 N N . ALA A 1 105 ? 2.254 12.305 4.844 1 97.25 105 ALA A N 1
ATOM 844 C CA . ALA A 1 105 ? 1.291 11.203 4.848 1 97.25 105 ALA A CA 1
ATOM 845 C C . ALA A 1 105 ? 0.679 11.008 3.463 1 97.25 105 ALA A C 1
ATOM 847 O O . ALA A 1 105 ? 0.545 9.875 2.994 1 97.25 105 ALA A O 1
ATOM 848 N N . LYS A 1 106 ? 0.314 12.078 2.801 1 96.81 106 LYS A N 1
ATOM 849 C CA . LYS A 1 106 ? -0.253 12 1.458 1 96.81 106 LYS A CA 1
ATOM 850 C C . LYS A 1 106 ? 0.727 11.352 0.484 1 96.81 106 LYS A C 1
ATOM 852 O O . LYS A 1 106 ? 0.347 10.477 -0.298 1 96.81 106 LYS A O 1
ATOM 857 N N . ASP A 1 107 ? 1.934 11.742 0.547 1 97 107 ASP A N 1
ATOM 858 C CA . ASP A 1 107 ? 2.971 11.18 -0.31 1 97 107 ASP A CA 1
ATOM 859 C C . ASP A 1 107 ? 3.121 9.672 -0.073 1 97 107 ASP A C 1
ATOM 861 O O . ASP A 1 107 ? 3.248 8.898 -1.024 1 97 107 ASP A O 1
ATOM 865 N N . LYS A 1 108 ? 3.145 9.289 1.146 1 97.75 108 LYS A N 1
ATOM 866 C CA . LYS A 1 108 ? 3.289 7.879 1.481 1 97.75 108 LYS A CA 1
ATOM 867 C C . LYS A 1 108 ? 2.092 7.07 0.99 1 97.75 108 LYS A C 1
ATOM 869 O O . LYS A 1 108 ? 2.252 5.973 0.457 1 97.75 108 LYS A O 1
ATOM 874 N N . VAL A 1 109 ? 0.92 7.578 1.129 1 96.88 109 VAL A N 1
ATOM 875 C CA . VAL A 1 109 ? -0.295 6.906 0.681 1 96.88 109 VAL A CA 1
ATOM 876 C C . VAL A 1 109 ? -0.243 6.695 -0.83 1 96.88 109 VAL A C 1
ATOM 878 O O . VAL A 1 109 ? -0.524 5.598 -1.32 1 96.88 109 VAL A O 1
ATOM 881 N N . ILE A 1 110 ? 0.158 7.727 -1.567 1 96.56 110 ILE A N 1
ATOM 882 C CA . ILE A 1 110 ? 0.238 7.652 -3.021 1 96.56 110 ILE A CA 1
ATOM 883 C C . ILE A 1 110 ? 1.274 6.609 -3.43 1 96.56 110 ILE A C 1
ATOM 885 O O . ILE A 1 110 ? 1.02 5.781 -4.309 1 96.56 110 ILE A O 1
ATOM 889 N N . THR A 1 111 ? 2.387 6.641 -2.727 1 97.25 111 THR A N 1
ATOM 890 C CA . THR A 1 111 ? 3.459 5.699 -3.027 1 97.25 111 THR A CA 1
ATOM 891 C C . THR A 1 111 ? 3.023 4.266 -2.734 1 97.25 111 THR A C 1
ATOM 893 O O . THR A 1 111 ? 3.234 3.367 -3.551 1 97.25 111 THR A O 1
ATOM 896 N N . LEU A 1 112 ? 2.432 4.012 -1.653 1 97.5 112 LEU A N 1
ATOM 897 C CA . LEU A 1 112 ? 1.984 2.682 -1.256 1 97.5 112 LEU A CA 1
ATOM 898 C C . LEU A 1 112 ? 0.883 2.178 -2.184 1 97.5 112 LEU A C 1
ATOM 900 O O . LEU A 1 112 ? 0.847 0.994 -2.527 1 97.5 112 LEU A O 1
ATOM 904 N N . GLU A 1 113 ? 0.028 3.064 -2.551 1 94.81 113 GLU A N 1
ATOM 905 C CA . GLU A 1 113 ? -1.037 2.701 -3.48 1 94.81 113 GLU A CA 1
ATOM 906 C C . GLU A 1 113 ? -0.468 2.219 -4.812 1 94.81 113 GLU A C 1
ATOM 908 O O . GLU A 1 113 ? -0.913 1.203 -5.352 1 94.81 113 GLU A O 1
ATOM 913 N N . SER A 1 114 ? 0.483 2.977 -5.336 1 96.31 114 SER A N 1
ATOM 914 C CA . SER A 1 114 ? 1.128 2.584 -6.582 1 96.31 114 SER A CA 1
ATOM 915 C C . SER A 1 114 ? 1.779 1.21 -6.461 1 96.31 114 SER A C 1
ATOM 917 O O . SER A 1 114 ? 1.604 0.355 -7.332 1 96.31 114 SER A O 1
ATOM 919 N N . LYS A 1 115 ? 2.537 0.978 -5.395 1 97.12 115 LYS A N 1
ATOM 920 C CA . LYS A 1 115 ? 3.17 -0.318 -5.164 1 97.12 115 LYS A CA 1
ATOM 921 C C . LYS A 1 115 ? 2.123 -1.414 -4.977 1 97.12 115 LYS A C 1
ATOM 923 O O . LYS A 1 115 ? 2.289 -2.527 -5.48 1 97.12 115 LYS A O 1
ATOM 928 N N . TYR A 1 116 ? 1.027 -1.048 -4.301 1 95.88 116 TYR A N 1
ATOM 929 C CA . TYR A 1 116 ? -0.076 -1.974 -4.066 1 95.88 116 TYR A CA 1
ATOM 930 C C . TYR A 1 116 ? -0.666 -2.463 -5.387 1 95.88 116 TYR A C 1
ATOM 932 O O . TYR A 1 116 ? -0.803 -3.67 -5.602 1 95.88 116 TYR A O 1
ATOM 940 N N . TRP A 1 117 ? -0.921 -1.665 -6.293 1 95.94 117 TRP A N 1
ATOM 941 C CA . TRP A 1 117 ? -1.554 -2.043 -7.551 1 95.94 117 TRP A CA 1
ATOM 942 C C . TRP A 1 117 ? -0.598 -2.857 -8.414 1 95.94 117 TRP A C 1
ATOM 944 O O . TRP A 1 117 ? -1.018 -3.789 -9.109 1 95.94 117 TRP A O 1
ATOM 954 N N . LYS A 1 118 ? 0.697 -2.518 -8.398 1 96.94 118 LYS A N 1
ATOM 955 C CA . LYS A 1 118 ? 1.691 -3.295 -9.125 1 96.94 118 LYS A CA 1
ATOM 956 C C . LYS A 1 118 ? 1.729 -4.742 -8.641 1 96.94 118 LYS A C 1
ATOM 958 O O . LYS A 1 118 ? 1.749 -5.672 -9.445 1 96.94 118 LYS A O 1
ATOM 963 N N . TRP A 1 119 ? 1.631 -4.895 -7.418 1 96.88 119 TRP A N 1
ATOM 964 C CA . TRP A 1 119 ? 1.682 -6.242 -6.855 1 96.88 119 TRP A CA 1
ATOM 965 C C . TRP A 1 119 ? 0.353 -6.965 -7.051 1 96.88 119 TRP A C 1
ATOM 967 O O . TRP A 1 119 ? 0.323 -8.18 -7.234 1 96.88 119 TRP A O 1
ATOM 977 N N . LYS A 1 120 ? -0.737 -6.219 -7.016 1 95.88 120 LYS A N 1
ATOM 978 C CA . LYS A 1 120 ? -2.035 -6.809 -7.328 1 95.88 120 LYS A CA 1
ATOM 979 C C . LYS A 1 120 ? -2.053 -7.379 -8.742 1 95.88 120 LYS A C 1
ATOM 981 O O . LYS A 1 120 ? -2.57 -8.477 -8.977 1 95.88 120 LYS A O 1
ATOM 986 N N . GLU A 1 121 ? -1.461 -6.664 -9.664 1 96.56 121 GLU A N 1
ATOM 987 C CA . GLU A 1 121 ? -1.341 -7.145 -11.031 1 96.56 121 GLU A CA 1
ATOM 988 C C . GLU A 1 121 ? -0.492 -8.406 -11.109 1 96.56 121 GLU A C 1
ATOM 990 O O . GLU A 1 121 ? -0.825 -9.344 -11.836 1 96.56 121 GLU A O 1
ATOM 995 N N . ARG A 1 122 ? 0.575 -8.43 -10.391 1 96.62 122 ARG A N 1
ATOM 996 C CA . ARG A 1 122 ? 1.436 -9.609 -10.344 1 96.62 122 ARG A CA 1
ATOM 997 C C . ARG A 1 122 ? 0.691 -10.812 -9.773 1 96.62 122 ARG A C 1
ATOM 999 O O . ARG A 1 122 ? 0.883 -11.945 -10.219 1 96.62 122 ARG A O 1
ATOM 1006 N N . MET A 1 123 ? -0.147 -10.562 -8.781 1 95.81 123 MET A N 1
ATOM 1007 C CA . MET A 1 123 ? -0.966 -11.617 -8.195 1 95.81 123 MET A CA 1
ATOM 1008 C C . MET A 1 123 ? -1.918 -12.211 -9.227 1 95.81 123 MET A C 1
ATOM 1010 O O . MET A 1 123 ? -2.033 -13.43 -9.344 1 95.81 123 MET A O 1
ATOM 1014 N N . VAL A 1 124 ? -2.568 -11.352 -9.969 1 96.06 124 VAL A N 1
ATOM 1015 C CA . VAL A 1 124 ? -3.492 -11.781 -11.016 1 96.06 124 VAL A CA 1
ATOM 1016 C C . VAL A 1 124 ? -2.734 -12.57 -12.078 1 96.06 124 VAL A C 1
ATOM 1018 O O . VAL A 1 124 ? -3.201 -13.617 -12.539 1 96.06 124 VAL A O 1
ATOM 1021 N N . SER A 1 125 ? -1.539 -12.039 -12.406 1 96.25 125 SER A N 1
ATOM 1022 C CA . SER A 1 125 ? -0.706 -12.711 -13.398 1 96.25 125 SER A CA 1
ATOM 1023 C C . SER A 1 125 ? -0.286 -14.094 -12.914 1 96.25 125 SER A C 1
ATOM 1025 O O . SER A 1 125 ? -0.287 -15.055 -13.688 1 96.25 125 SER A O 1
ATOM 1027 N N . ALA A 1 126 ? 0.11 -14.242 -11.688 1 96.25 126 ALA A N 1
ATOM 1028 C CA . ALA A 1 126 ? 0.504 -15.523 -11.117 1 96.25 126 ALA A CA 1
ATOM 1029 C C . ALA A 1 126 ? -0.664 -16.5 -11.117 1 96.25 126 ALA A C 1
ATOM 1031 O O . ALA A 1 126 ? -0.49 -17.688 -11.43 1 96.25 126 ALA A O 1
ATOM 1032 N N . ASP A 1 127 ? -1.812 -16.062 -10.82 1 95.81 127 ASP A N 1
ATOM 1033 C CA . ASP A 1 127 ? -3.018 -16.875 -10.875 1 95.81 127 ASP A CA 1
ATOM 1034 C C . ASP A 1 127 ? -3.27 -17.391 -12.289 1 95.81 127 ASP A C 1
ATOM 1036 O O . ASP A 1 127 ? -3.605 -18.562 -12.477 1 95.81 127 ASP A O 1
ATOM 1040 N N . ALA A 1 128 ? -3.174 -16.5 -13.211 1 96.75 128 ALA A N 1
ATOM 1041 C CA . ALA A 1 128 ? -3.371 -16.891 -14.609 1 96.75 128 ALA A CA 1
ATOM 1042 C C . ALA A 1 128 ? -2.355 -17.938 -15.039 1 96.75 128 ALA A C 1
ATOM 1044 O O . ALA A 1 128 ? -2.689 -18.859 -15.773 1 96.75 128 ALA A O 1
ATOM 1045 N N . LYS A 1 129 ? -1.12 -17.781 -14.57 1 96.94 129 LYS A N 1
ATOM 1046 C CA . LYS A 1 129 ? -0.073 -18.75 -14.867 1 96.94 129 LYS A CA 1
ATOM 1047 C C . LYS A 1 129 ? -0.421 -20.125 -14.305 1 96.94 129 LYS A C 1
ATOM 1049 O O . LYS A 1 129 ? -0.238 -21.141 -14.977 1 96.94 129 LYS A O 1
ATOM 1054 N N . ILE A 1 130 ? -0.888 -20.203 -13.156 1 96.19 130 ILE A N 1
ATOM 1055 C CA . ILE A 1 130 ? -1.27 -21.469 -12.508 1 96.19 130 ILE A CA 1
ATOM 1056 C C . ILE A 1 130 ? -2.41 -22.109 -13.289 1 96.19 130 ILE A C 1
ATOM 1058 O O . ILE A 1 130 ? -2.393 -23.328 -13.531 1 96.19 130 ILE A O 1
ATOM 1062 N N . GLU A 1 131 ? -3.387 -21.328 -13.719 1 95.81 131 GLU A N 1
ATOM 1063 C CA . GLU A 1 131 ? -4.492 -21.859 -14.516 1 95.81 131 GLU A CA 1
ATOM 1064 C C . GLU A 1 131 ? -4.004 -22.375 -15.867 1 95.81 131 GLU A C 1
ATOM 1066 O O . GLU A 1 131 ? -4.465 -23.422 -16.328 1 95.81 131 GLU A O 1
ATOM 1071 N N . ALA A 1 132 ? -3.111 -21.703 -16.438 1 96.88 132 ALA A N 1
ATOM 1072 C CA . ALA A 1 132 ? -2.553 -22.125 -17.719 1 96.88 132 ALA A CA 1
ATOM 1073 C C . ALA A 1 132 ? -1.791 -23.438 -17.562 1 96.88 132 ALA A C 1
ATOM 1075 O O . ALA A 1 132 ? -1.812 -24.281 -18.469 1 96.88 132 ALA A O 1
ATOM 1076 N N . LEU A 1 133 ? -1.127 -23.641 -16.438 1 96.56 133 LEU A N 1
ATOM 1077 C CA . LEU A 1 133 ? -0.371 -24.859 -16.188 1 96.56 133 LEU A CA 1
ATOM 1078 C C . LEU A 1 133 ? -1.303 -26.078 -16.094 1 96.56 133 LEU A C 1
ATOM 1080 O O . LEU A 1 133 ? -0.936 -27.172 -16.484 1 96.56 133 LEU A O 1
ATOM 1084 N N . LYS A 1 134 ? -2.533 -25.859 -15.648 1 94.5 134 LYS A N 1
ATOM 1085 C CA . LYS A 1 134 ? -3.527 -26.938 -15.633 1 94.5 134 LYS A CA 1
ATOM 1086 C C . LYS A 1 134 ? -3.859 -27.391 -17.047 1 94.5 134 LYS A C 1
ATOM 1088 O O . LYS A 1 134 ? -3.969 -28.594 -17.312 1 94.5 134 LYS A O 1
ATOM 1093 N N . GLU A 1 135 ? -3.98 -26.422 -17.922 1 95.75 135 GLU A N 1
ATOM 1094 C CA . GLU A 1 135 ? -4.254 -26.75 -19.312 1 95.75 135 GLU A CA 1
ATOM 1095 C C . GLU A 1 135 ? -3.08 -27.484 -19.953 1 95.75 135 GLU A C 1
ATOM 1097 O O . GLU A 1 135 ? -3.277 -28.422 -20.734 1 95.75 135 GLU A O 1
ATOM 1102 N N . VAL A 1 136 ? -1.946 -27.047 -19.625 1 96 136 VAL A N 1
ATOM 1103 C CA . VAL A 1 136 ? -0.75 -27.703 -20.156 1 96 136 VAL A CA 1
ATOM 1104 C C . VAL A 1 136 ? -0.684 -29.141 -19.656 1 96 136 VAL A C 1
ATOM 1106 O O . VAL A 1 136 ? -0.371 -30.062 -20.422 1 96 136 VAL A O 1
ATOM 1109 N N . ALA A 1 137 ? -0.923 -29.406 -18.391 1 95.69 137 ALA A N 1
ATOM 1110 C CA . ALA A 1 137 ? -0.93 -30.75 -17.828 1 95.69 137 ALA A CA 1
ATOM 1111 C C . ALA A 1 137 ? -1.917 -31.656 -18.562 1 95.69 137 ALA A C 1
ATOM 1113 O O . ALA A 1 137 ? -1.614 -32.812 -18.844 1 95.69 137 ALA A O 1
ATOM 1114 N N . GLU A 1 138 ? -3.072 -31.125 -18.906 1 95.69 138 GLU A N 1
ATOM 1115 C CA . GLU A 1 138 ? -4.082 -31.891 -19.641 1 95.69 138 GLU A CA 1
ATOM 1116 C C . GLU A 1 138 ? -3.588 -32.25 -21.031 1 95.69 138 GLU A C 1
ATOM 1118 O O . GLU A 1 138 ? -3.797 -33.375 -21.484 1 95.69 138 GLU A O 1
ATOM 1123 N N . ARG A 1 139 ? -3 -31.328 -21.641 1 96.56 139 ARG A N 1
ATOM 1124 C CA . ARG A 1 139 ? -2.467 -31.578 -22.969 1 96.56 139 ARG A CA 1
ATOM 1125 C C . ARG A 1 139 ? -1.364 -32.625 -22.922 1 96.56 139 ARG A C 1
ATOM 1127 O O . ARG A 1 139 ? -1.302 -33.5 -23.781 1 96.56 139 ARG A O 1
ATOM 1134 N N . ARG A 1 140 ? -0.515 -32.531 -21.922 1 96.5 140 ARG A N 1
ATOM 1135 C CA . ARG A 1 140 ? 0.564 -33.5 -21.766 1 96.5 140 ARG A CA 1
ATOM 1136 C C . ARG A 1 140 ? 0.012 -34.906 -21.484 1 96.5 140 ARG A C 1
ATOM 1138 O O . ARG A 1 140 ? 0.565 -35.906 -21.953 1 96.5 140 ARG A O 1
ATOM 1145 N N . GLU A 1 141 ? -1.055 -34.938 -20.703 1 96.62 141 GLU A N 1
ATOM 1146 C CA . GLU A 1 141 ? -1.735 -36.188 -20.453 1 96.62 141 GLU A CA 1
ATOM 1147 C C . GLU A 1 141 ? -2.238 -36.812 -21.766 1 96.62 141 GLU A C 1
ATOM 1149 O O . GLU A 1 141 ? -2.043 -38 -22.016 1 96.62 141 GLU A O 1
ATOM 1154 N N . LEU A 1 142 ? -2.844 -36 -22.609 1 96.62 142 LEU A N 1
ATOM 1155 C CA . LEU A 1 142 ? -3.354 -36.469 -23.875 1 96.62 142 LEU A CA 1
ATOM 1156 C C . LEU A 1 142 ? -2.221 -37 -24.75 1 96.62 142 LEU A C 1
ATOM 1158 O O . LEU A 1 142 ? -2.35 -38.062 -25.375 1 96.62 142 LEU A O 1
ATOM 1162 N N . PHE A 1 143 ? -1.165 -36.281 -24.766 1 96.25 143 PHE A N 1
ATOM 1163 C CA . PHE A 1 143 ? -0.001 -36.688 -25.531 1 96.25 143 PHE A CA 1
ATOM 1164 C C . PHE A 1 143 ? 0.532 -38.031 -25.016 1 96.25 143 PHE A C 1
ATOM 1166 O O . PHE A 1 143 ? 0.888 -38.906 -25.797 1 96.25 143 PHE A O 1
ATOM 1173 N N . PHE A 1 144 ? 0.651 -38.156 -23.719 1 97.38 144 PHE A N 1
ATOM 1174 C CA . PHE A 1 144 ? 1.121 -39.375 -23.094 1 97.38 144 PHE A CA 1
ATOM 1175 C C . PHE A 1 144 ? 0.226 -40.562 -23.469 1 97.38 144 PHE A C 1
ATOM 1177 O O . PHE A 1 144 ? 0.718 -41.625 -23.828 1 97.38 144 PHE A O 1
ATOM 1184 N N . GLN A 1 145 ? -1.065 -40.375 -23.469 1 96.44 145 GLN A N 1
ATOM 1185 C CA . GLN A 1 145 ? -2.01 -41.438 -23.781 1 96.44 145 GLN A CA 1
ATOM 1186 C C . GLN A 1 145 ? -1.938 -41.812 -25.266 1 96.44 145 GLN A C 1
ATOM 1188 O O . GLN A 1 145 ? -2.111 -43 -25.609 1 96.44 145 GLN A O 1
ATOM 1193 N N . GLU A 1 146 ? -1.662 -40.844 -26.047 1 96.31 146 GLU A N 1
ATOM 1194 C CA . GLU A 1 146 ? -1.468 -41.156 -27.469 1 96.31 146 GLU A CA 1
ATOM 1195 C C . GLU A 1 146 ? -0.283 -42.094 -27.672 1 96.31 146 GLU A C 1
ATOM 1197 O O . GLU A 1 146 ? -0.338 -43 -28.516 1 96.31 146 GLU A O 1
ATOM 1202 N N . GLU A 1 147 ? 0.756 -41.812 -26.906 1 95.06 147 GLU A N 1
ATOM 1203 C CA . GLU A 1 147 ? 1.918 -42.688 -26.969 1 95.06 147 GLU A CA 1
ATOM 1204 C C . GLU A 1 147 ? 1.585 -44.094 -26.438 1 95.06 147 GLU A C 1
ATOM 1206 O O . GLU A 1 147 ? 2.049 -45.094 -26.984 1 95.06 147 GLU A O 1
ATOM 1211 N N . ALA A 1 148 ? 0.796 -44.156 -25.422 1 95.62 148 ALA A N 1
ATOM 1212 C CA . ALA A 1 148 ? 0.437 -45.438 -24.797 1 95.62 148 ALA A CA 1
ATOM 1213 C C . ALA A 1 148 ? -0.379 -46.312 -25.734 1 95.62 148 ALA A C 1
ATOM 1215 O O . ALA A 1 148 ? -0.177 -47.531 -25.797 1 95.62 148 ALA A O 1
ATOM 1216 N N . VAL A 1 149 ? -1.216 -45.719 -26.531 1 95.5 149 VAL A N 1
ATOM 1217 C CA . VAL A 1 149 ? -2.129 -46.5 -27.344 1 95.5 149 VAL A CA 1
ATOM 1218 C C . VAL A 1 149 ? -1.596 -46.594 -28.781 1 95.5 149 VAL A C 1
ATOM 1220 O O . VAL A 1 149 ? -2.262 -47.125 -29.656 1 95.5 149 VAL A O 1
ATOM 1223 N N . ALA A 1 150 ? -0.446 -46 -29.047 1 94.25 150 ALA A N 1
ATOM 1224 C CA . ALA A 1 150 ? 0.143 -46.062 -30.375 1 94.25 150 ALA A CA 1
ATOM 1225 C C . ALA A 1 150 ? 0.318 -47.5 -30.844 1 94.25 150 ALA A C 1
ATOM 1227 O O . ALA A 1 150 ? 0.353 -48.406 -30.016 1 94.25 150 ALA A O 1
ATOM 1228 N N . PRO A 1 151 ? 0.376 -47.781 -32.156 1 92.94 151 PRO A N 1
ATOM 1229 C CA . PRO A 1 151 ? 0.614 -49.125 -32.656 1 92.94 151 PRO A CA 1
ATOM 1230 C C . PRO A 1 151 ? 1.903 -49.75 -32.125 1 92.94 151 PRO A C 1
ATOM 1232 O O . PRO A 1 151 ? 2.895 -49.031 -31.922 1 92.94 151 PRO A O 1
ATOM 1235 N N . TRP A 1 152 ? 1.738 -51.062 -31.922 1 91.31 152 TRP A N 1
ATOM 1236 C CA . TRP A 1 152 ? 2.893 -51.75 -31.391 1 91.31 152 TRP A CA 1
ATOM 1237 C C . TRP A 1 152 ? 4.012 -51.844 -32.438 1 91.31 152 TRP A C 1
ATOM 1239 O O . TRP A 1 152 ? 3.746 -51.938 -33.625 1 91.31 152 TRP A O 1
ATOM 1249 N N . GLY A 1 153 ? 4.953 -51 -32.781 1 75.81 153 GLY A N 1
ATOM 1250 C CA . GLY A 1 153 ? 6.051 -51.062 -33.719 1 75.81 153 GLY A CA 1
ATOM 1251 C C . GLY A 1 153 ? 6.473 -52.5 -34.031 1 75.81 153 GLY A C 1
ATOM 1252 O O . GLY A 1 153 ? 6.082 -53.438 -33.344 1 75.81 153 GLY A O 1
ATOM 1253 N N . MET B 1 1 ? -7.434 -55.969 -25.672 1 74.94 1 MET B N 1
ATOM 1254 C CA . MET B 1 1 ? -6.637 -56.531 -26.766 1 74.94 1 MET B CA 1
ATOM 1255 C C . MET B 1 1 ? -6.508 -58.031 -26.609 1 74.94 1 MET B C 1
ATOM 1257 O O . MET B 1 1 ? -6.602 -58.562 -25.5 1 74.94 1 MET B O 1
ATOM 1261 N N . VAL B 1 2 ? -6.477 -58.688 -27.812 1 87.25 2 VAL B N 1
ATOM 1262 C CA . VAL B 1 2 ? -6.371 -60.125 -27.719 1 87.25 2 VAL B CA 1
ATOM 1263 C C . VAL B 1 2 ? -5.008 -60.594 -28.234 1 87.25 2 VAL B C 1
ATOM 1265 O O . VAL B 1 2 ? -4.301 -59.812 -28.891 1 87.25 2 VAL B O 1
ATOM 1268 N N . TYR B 1 3 ? -4.641 -61.719 -27.828 1 90.88 3 TYR B N 1
ATOM 1269 C CA . TYR B 1 3 ? -3.332 -62.281 -28.109 1 90.88 3 TYR B CA 1
ATOM 1270 C C . TYR B 1 3 ? -3.043 -62.25 -29.609 1 90.88 3 TYR B C 1
ATOM 1272 O O . TYR B 1 3 ? -1.934 -61.906 -30.031 1 90.88 3 TYR B O 1
ATOM 1280 N N . TYR B 1 4 ? -4.012 -62.5 -30.422 1 90 4 TYR B N 1
ATOM 1281 C CA . TYR B 1 4 ? -3.873 -62.531 -31.875 1 90 4 TYR B CA 1
ATOM 1282 C C . TYR B 1 4 ? -3.449 -61.156 -32.406 1 90 4 TYR B C 1
ATOM 1284 O O . TYR B 1 4 ? -2.617 -61.062 -33.312 1 90 4 TYR B O 1
ATOM 1292 N N . ASP B 1 5 ? -4.027 -60.188 -31.875 1 92.25 5 ASP B N 1
ATOM 1293 C CA . ASP B 1 5 ? -3.689 -58.844 -32.312 1 92.25 5 ASP B CA 1
ATOM 1294 C C . ASP B 1 5 ? -2.215 -58.531 -32.062 1 92.25 5 ASP B C 1
ATOM 1296 O O . ASP B 1 5 ? -1.562 -57.875 -32.875 1 92.25 5 ASP B O 1
ATOM 1300 N N . LEU B 1 6 ? -1.722 -58.969 -30.969 1 94.31 6 LEU B N 1
ATOM 1301 C CA . LEU B 1 6 ? -0.318 -58.75 -30.625 1 94.31 6 LEU B CA 1
ATOM 1302 C C . LEU B 1 6 ? 0.592 -59.5 -31.594 1 94.31 6 LEU B C 1
ATOM 1304 O O . LEU B 1 6 ? 1.574 -58.938 -32.094 1 94.31 6 LEU B O 1
ATOM 1308 N N . CYS B 1 7 ? 0.297 -60.719 -31.828 1 95.19 7 CYS B N 1
ATOM 1309 C CA . CYS B 1 7 ? 1.073 -61.531 -32.75 1 95.19 7 CYS B CA 1
ATOM 1310 C C . CYS B 1 7 ? 1.053 -60.906 -34.156 1 95.19 7 CYS B C 1
ATOM 1312 O O . CYS B 1 7 ? 2.088 -60.812 -34.812 1 95.19 7 CYS B O 1
ATOM 1314 N N . TYR B 1 8 ? -0.122 -60.406 -34.562 1 93.38 8 TYR B N 1
ATOM 1315 C CA . TYR B 1 8 ? -0.272 -59.781 -35.875 1 93.38 8 TYR B CA 1
ATOM 1316 C C . TYR B 1 8 ? 0.616 -58.562 -35.969 1 93.38 8 TYR B C 1
ATOM 1318 O O . TYR B 1 8 ? 1.281 -58.344 -37 1 93.38 8 TYR B O 1
ATOM 1326 N N . SER B 1 9 ? 0.592 -57.75 -34.969 1 91.75 9 SER B N 1
ATOM 1327 C CA . SER B 1 9 ? 1.384 -56.531 -34.938 1 91.75 9 SER B CA 1
ATOM 1328 C C . SER B 1 9 ? 2.873 -56.844 -35.062 1 91.75 9 SER B C 1
ATOM 1330 O O . SER B 1 9 ? 3.643 -56 -35.562 1 91.75 9 SER B O 1
ATOM 1332 N N . GLN B 1 10 ? 3.305 -58 -34.625 1 92.62 10 GLN B N 1
ATOM 1333 C CA . GLN B 1 10 ? 4.715 -58.375 -34.656 1 92.62 10 GLN B CA 1
ATOM 1334 C C . GLN B 1 10 ? 4.996 -59.312 -35.812 1 92.62 10 GLN B C 1
ATOM 1336 O O . GLN B 1 10 ? 6.133 -59.75 -36 1 92.62 10 GLN B O 1
ATOM 1341 N N . ARG B 1 11 ? 3.979 -59.688 -36.594 1 93.25 11 ARG B N 1
ATOM 1342 C CA . ARG B 1 11 ? 4.055 -60.562 -37.719 1 93.25 11 ARG B CA 1
ATOM 1343 C C . ARG B 1 11 ? 4.73 -61.906 -37.344 1 93.25 11 ARG B C 1
ATOM 1345 O O . ARG B 1 11 ? 5.543 -62.406 -38.125 1 93.25 11 ARG B O 1
ATOM 1352 N N . SER B 1 12 ? 4.457 -62.281 -36.156 1 92.94 12 SER B N 1
ATOM 1353 C CA . SER B 1 12 ? 4.969 -63.531 -35.625 1 92.94 12 SER B CA 1
ATOM 1354 C C . SER B 1 12 ? 4.199 -63.969 -34.375 1 92.94 12 SER B C 1
ATOM 1356 O O . SER B 1 12 ? 3.635 -63.125 -33.656 1 92.94 12 SER B O 1
ATOM 1358 N N . PHE B 1 13 ? 4.23 -65.375 -34.219 1 94.12 13 PHE B N 1
ATOM 1359 C CA . PHE B 1 13 ? 3.709 -65.875 -32.938 1 94.12 13 PHE B CA 1
ATOM 1360 C C . PHE B 1 13 ? 4.668 -65.5 -31.812 1 94.12 13 PHE B C 1
ATOM 1362 O O . PHE B 1 13 ? 5.844 -65.875 -31.859 1 94.12 13 PHE B O 1
ATOM 1369 N N . LEU B 1 14 ? 4.102 -64.938 -30.75 1 94.5 14 LEU B N 1
ATOM 1370 C CA . LEU B 1 14 ? 4.965 -64.438 -29.688 1 94.5 14 LEU B CA 1
ATOM 1371 C C . LEU B 1 14 ? 5.539 -65.562 -28.859 1 94.5 14 LEU B C 1
ATOM 1373 O O . LEU B 1 14 ? 6.59 -65.438 -28.219 1 94.5 14 LEU B O 1
ATOM 1377 N N . HIS B 1 15 ? 4.867 -66.75 -28.922 1 94.88 15 HIS B N 1
ATOM 1378 C CA . HIS B 1 15 ? 5.305 -67.875 -28.094 1 94.88 15 HIS B CA 1
ATOM 1379 C C . HIS B 1 15 ? 6.113 -68.875 -28.906 1 94.88 15 HIS B C 1
ATOM 1381 O O . HIS B 1 15 ? 6.309 -70 -28.484 1 94.88 15 HIS B O 1
ATOM 1387 N N . ASN B 1 16 ? 6.605 -68.375 -30 1 90.88 16 ASN B N 1
ATOM 1388 C CA . ASN B 1 16 ? 7.234 -69.312 -30.938 1 90.88 16 ASN B CA 1
ATOM 1389 C C . ASN B 1 16 ? 8.523 -69.875 -30.359 1 90.88 16 ASN B C 1
ATOM 1391 O O . ASN B 1 16 ? 8.914 -71 -30.734 1 90.88 16 ASN B O 1
ATOM 1395 N N . HIS B 1 17 ? 9.148 -69.25 -29.406 1 93.19 17 HIS B N 1
ATOM 1396 C CA . HIS B 1 17 ? 10.438 -69.688 -28.906 1 93.19 17 HIS B CA 1
ATOM 1397 C C . HIS B 1 17 ? 10.367 -70.062 -27.422 1 93.19 17 HIS B C 1
ATOM 1399 O O . HIS B 1 17 ? 11.383 -70.062 -26.734 1 93.19 17 HIS B O 1
ATOM 1405 N N . LEU B 1 18 ? 9.18 -70.312 -26.938 1 94.38 18 LEU B N 1
ATOM 1406 C CA . LEU B 1 18 ? 9.039 -70.688 -25.547 1 94.38 18 LEU B CA 1
ATOM 1407 C C . LEU B 1 18 ? 9.82 -71.938 -25.25 1 94.38 18 LEU B C 1
ATOM 1409 O O . LEU B 1 18 ? 9.82 -72.875 -26.078 1 94.38 18 LEU B O 1
ATOM 1413 N N . LEU B 1 19 ? 10.422 -72 -24.141 1 95.06 19 LEU B N 1
ATOM 1414 C CA . LEU B 1 19 ? 11.211 -73.125 -23.766 1 95.06 19 LEU B CA 1
ATOM 1415 C C . LEU B 1 19 ? 10.359 -74.438 -23.828 1 95.06 19 LEU B C 1
ATOM 1417 O O . LEU B 1 19 ? 9.195 -74.375 -23.422 1 95.06 19 LEU B O 1
ATOM 1421 N N . LYS B 1 20 ? 10.93 -75.375 -24.203 1 93.31 20 LYS B N 1
ATOM 1422 C CA . LYS B 1 20 ? 10.227 -76.625 -24.375 1 93.31 20 LYS B CA 1
ATOM 1423 C C . LYS B 1 20 ? 9.82 -77.25 -23.016 1 93.31 20 LYS B C 1
ATOM 1425 O O . LYS B 1 20 ? 8.883 -78.062 -22.938 1 93.31 20 LYS B O 1
ATOM 1430 N N . SER B 1 21 ? 10.555 -76.812 -22.031 1 93.12 21 SER B N 1
ATOM 1431 C CA . SER B 1 21 ? 10.32 -77.312 -20.688 1 93.12 21 SER B CA 1
ATOM 1432 C C . SER B 1 21 ? 9.047 -76.688 -20.078 1 93.12 21 SER B C 1
ATOM 1434 O O . SER B 1 21 ? 8.547 -77.188 -19.062 1 93.12 21 SER B O 1
ATOM 1436 N N . ILE B 1 22 ? 8.508 -75.75 -20.734 1 93.5 22 ILE B N 1
ATOM 1437 C CA . ILE B 1 22 ? 7.312 -75.125 -20.219 1 93.5 22 ILE B CA 1
ATOM 1438 C C . ILE B 1 22 ? 6.066 -75.875 -20.641 1 93.5 22 ILE B C 1
ATOM 1440 O O . ILE B 1 22 ? 5.875 -76.125 -21.828 1 93.5 22 ILE B O 1
ATOM 1444 N N . ASN B 1 23 ? 5.246 -76.25 -19.594 1 94 23 ASN B N 1
ATOM 1445 C CA . ASN B 1 23 ? 4.051 -77 -19.953 1 94 23 ASN B CA 1
ATOM 1446 C C . ASN B 1 23 ? 2.947 -76.125 -20.484 1 94 23 ASN B C 1
ATOM 1448 O O . ASN B 1 23 ? 3.047 -74.875 -20.406 1 94 23 ASN B O 1
ATOM 1452 N N . GLY B 1 24 ? 1.883 -76.75 -20.984 1 93.75 24 GLY B N 1
ATOM 1453 C CA . GLY B 1 24 ? 0.821 -76 -21.656 1 93.75 24 GLY B CA 1
ATOM 1454 C C . GLY B 1 24 ? 0.078 -75.062 -20.75 1 93.75 24 GLY B C 1
ATOM 1455 O O . GLY B 1 24 ? -0.304 -73.938 -21.156 1 93.75 24 GLY B O 1
ATOM 1456 N N . LYS B 1 25 ? -0.082 -75.5 -19.562 1 95.69 25 LYS B N 1
ATOM 1457 C CA . LYS B 1 25 ? -0.79 -74.688 -18.609 1 95.69 25 LYS B CA 1
ATOM 1458 C C . LYS B 1 25 ? 0.005 -73.375 -18.312 1 95.69 25 LYS B C 1
ATOM 1460 O O . LYS B 1 25 ? -0.547 -72.312 -18.312 1 95.69 25 LYS B O 1
ATOM 1465 N N . LEU B 1 26 ? 1.24 -73.562 -18.031 1 96 26 LEU B N 1
ATOM 1466 C CA . LEU B 1 26 ? 2.107 -72.375 -17.766 1 96 26 LEU B CA 1
ATOM 1467 C C . LEU B 1 26 ? 2.211 -71.5 -18.984 1 96 26 LEU B C 1
ATOM 1469 O O . LEU B 1 26 ? 2.189 -70.25 -18.859 1 96 26 LEU B O 1
ATOM 1473 N N . ALA B 1 27 ? 2.332 -72.125 -20.141 1 96.44 27 ALA B N 1
ATOM 1474 C CA . ALA B 1 27 ? 2.379 -71.312 -21.391 1 96.44 27 ALA B CA 1
ATOM 1475 C C . ALA B 1 27 ? 1.128 -70.5 -21.547 1 96.44 27 ALA B C 1
ATOM 1477 O O . ALA B 1 27 ? 1.216 -69.312 -21.906 1 96.44 27 ALA B O 1
ATOM 1478 N N . ALA B 1 28 ? 0 -71 -21.219 1 95.94 28 ALA B N 1
ATOM 1479 C CA . ALA B 1 28 ? -1.262 -70.312 -21.312 1 95.94 28 ALA B CA 1
ATOM 1480 C C . ALA B 1 28 ? -1.299 -69.125 -20.328 1 95.94 28 ALA B C 1
ATOM 1482 O O . ALA B 1 28 ? -1.803 -68.062 -20.656 1 95.94 28 ALA B O 1
ATOM 1483 N N . GLU B 1 29 ? -0.803 -69.25 -19.188 1 96.94 29 GLU B N 1
ATOM 1484 C CA . GLU B 1 29 ? -0.76 -68.25 -18.188 1 96.94 29 GLU B CA 1
ATOM 1485 C C . GLU B 1 29 ? 0.163 -67.062 -18.609 1 96.94 29 GLU B C 1
ATOM 1487 O O . GLU B 1 29 ? -0.164 -65.938 -18.438 1 96.94 29 GLU B O 1
ATOM 1492 N N . ILE B 1 30 ? 1.272 -67.5 -19.125 1 97.75 30 ILE B N 1
ATOM 1493 C CA . ILE B 1 30 ? 2.225 -66.5 -19.625 1 97.75 30 ILE B CA 1
ATOM 1494 C C . ILE B 1 30 ? 1.572 -65.625 -20.719 1 97.75 30 ILE B C 1
ATOM 1496 O O . ILE B 1 30 ? 1.685 -64.438 -20.719 1 97.75 30 ILE B O 1
ATOM 1500 N N . ILE B 1 31 ? 0.889 -66.25 -21.672 1 97.06 31 ILE B N 1
ATOM 1501 C CA . ILE B 1 31 ? 0.219 -65.562 -22.766 1 97.06 31 ILE B CA 1
ATOM 1502 C C . ILE B 1 31 ? -0.854 -64.625 -22.234 1 97.06 31 ILE B C 1
ATOM 1504 O O . ILE B 1 31 ? -0.914 -63.469 -22.609 1 97.06 31 ILE B O 1
ATOM 1508 N N . THR B 1 32 ? -1.627 -65.125 -21.25 1 97.62 32 THR B N 1
ATOM 1509 C CA . THR B 1 32 ? -2.691 -64.312 -20.656 1 97.62 32 THR B CA 1
ATOM 1510 C C . THR B 1 32 ? -2.117 -63.094 -19.953 1 97.62 32 THR B C 1
ATOM 1512 O O . THR B 1 32 ? -2.621 -61.969 -20.109 1 97.62 32 THR B O 1
ATOM 1515 N N . GLU B 1 33 ? -1.093 -63.312 -19.156 1 97.94 33 GLU B N 1
ATOM 1516 C CA . GLU B 1 33 ? -0.474 -62.219 -18.438 1 97.94 33 GLU B CA 1
ATOM 1517 C C . GLU B 1 33 ? 0.139 -61.188 -19.391 1 97.94 33 GLU B C 1
ATOM 1519 O O . GLU B 1 33 ? 0.11 -60 -19.141 1 97.94 33 GLU B O 1
ATOM 1524 N N . THR B 1 34 ? 0.722 -61.688 -20.484 1 97.56 34 THR B N 1
ATOM 1525 C CA . THR B 1 34 ? 1.263 -60.812 -21.5 1 97.56 34 THR B CA 1
ATOM 1526 C C . THR B 1 34 ? 0.173 -59.875 -22.062 1 97.56 34 THR B C 1
ATOM 1528 O O . THR B 1 34 ? 0.377 -58.688 -22.188 1 97.56 34 THR B O 1
ATOM 1531 N N . ILE B 1 35 ? -1.011 -60.469 -22.328 1 97.5 35 ILE B N 1
ATOM 1532 C CA . ILE B 1 35 ? -2.143 -59.688 -22.828 1 97.5 35 ILE B CA 1
ATOM 1533 C C . ILE B 1 35 ? -2.572 -58.656 -21.781 1 97.5 35 ILE B C 1
ATOM 1535 O O . ILE B 1 35 ? -2.834 -57.5 -22.094 1 97.5 35 ILE B O 1
ATOM 1539 N N . ASN B 1 36 ? -2.594 -59.125 -20.531 1 97.75 36 ASN B N 1
ATOM 1540 C CA . ASN B 1 36 ? -2.965 -58.219 -19.453 1 97.75 36 ASN B CA 1
ATOM 1541 C C . ASN B 1 36 ? -2.018 -57.031 -19.359 1 97.75 36 ASN B C 1
ATOM 1543 O O . ASN B 1 36 ? -2.461 -55.906 -19.172 1 97.75 36 ASN B O 1
ATOM 1547 N N . ILE B 1 37 ? -0.772 -57.312 -19.453 1 98.06 37 ILE B N 1
ATOM 1548 C CA . ILE B 1 37 ? 0.224 -56.25 -19.375 1 98.06 37 ILE B CA 1
ATOM 1549 C C . ILE B 1 37 ? 0.089 -55.312 -20.578 1 98.06 37 ILE B C 1
ATOM 1551 O O . ILE B 1 37 ? 0.156 -54.094 -20.438 1 98.06 37 ILE B O 1
ATOM 1555 N N . ALA B 1 38 ? -0.075 -55.875 -21.766 1 97.5 38 ALA B N 1
ATOM 1556 C CA . ALA B 1 38 ? -0.268 -55.031 -22.969 1 97.5 38 ALA B CA 1
ATOM 1557 C C . ALA B 1 38 ? -1.452 -54.094 -22.797 1 97.5 38 ALA B C 1
ATOM 1559 O O . ALA B 1 38 ? -1.361 -52.906 -23.125 1 97.5 38 ALA B O 1
ATOM 1560 N N . ASN B 1 39 ? -2.51 -54.594 -22.312 1 97.56 39 ASN B N 1
ATOM 1561 C CA . ASN B 1 39 ? -3.689 -53.781 -22.078 1 97.56 39 ASN B CA 1
ATOM 1562 C C . ASN B 1 39 ? -3.422 -52.719 -21.016 1 97.56 39 ASN B C 1
ATOM 1564 O O . ASN B 1 39 ? -3.896 -51.594 -21.141 1 97.56 39 ASN B O 1
ATOM 1568 N N . ALA B 1 40 ? -2.748 -53.062 -19.984 1 97.62 40 ALA B N 1
ATOM 1569 C CA . ALA B 1 40 ? -2.4 -52.094 -18.938 1 97.62 40 ALA B CA 1
ATOM 1570 C C . ALA B 1 40 ? -1.526 -50.969 -19.484 1 97.62 40 ALA B C 1
ATOM 1572 O O . ALA B 1 40 ? -1.689 -49.812 -19.109 1 97.62 40 ALA B O 1
ATOM 1573 N N . ILE B 1 41 ? -0.548 -51.344 -20.375 1 97.44 41 ILE B N 1
ATOM 1574 C CA . ILE B 1 41 ? 0.326 -50.344 -21 1 97.44 41 ILE B CA 1
ATOM 1575 C C . ILE B 1 41 ? -0.512 -49.344 -21.797 1 97.44 41 ILE B C 1
ATOM 1577 O O . ILE B 1 41 ? -0.315 -48.156 -21.688 1 97.44 41 ILE B O 1
ATOM 1581 N N . ARG B 1 42 ? -1.442 -49.875 -22.531 1 96.56 42 ARG B N 1
ATOM 1582 C CA . ARG B 1 42 ? -2.283 -49 -23.359 1 96.56 42 ARG B CA 1
ATOM 1583 C C . ARG B 1 42 ? -3.172 -48.125 -22.5 1 96.56 42 ARG B C 1
ATOM 1585 O O . ARG B 1 42 ? -3.615 -47.062 -22.953 1 96.56 42 ARG B O 1
ATOM 1592 N N . ALA B 1 43 ? -3.402 -48.5 -21.266 1 97 43 ALA B N 1
ATOM 1593 C CA . ALA B 1 43 ? -4.27 -47.75 -20.359 1 97 43 ALA B CA 1
ATOM 1594 C C . ALA B 1 43 ? -3.453 -46.844 -19.453 1 97 43 ALA B C 1
ATOM 1596 O O . ALA B 1 43 ? -4.004 -46.188 -18.562 1 97 43 ALA B O 1
ATOM 1597 N N . CYS B 1 44 ? -2.188 -46.75 -19.688 1 97.19 44 CYS B N 1
ATOM 1598 C CA . CYS B 1 44 ? -1.304 -45.969 -18.828 1 97.19 44 CYS B CA 1
ATOM 1599 C C . CYS B 1 44 ? -1.66 -44.469 -18.875 1 97.19 44 CYS B C 1
ATOM 1601 O O . CYS B 1 44 ? -2.107 -43.969 -19.906 1 97.19 44 CYS B O 1
ATOM 1603 N N . ARG B 1 45 ? -1.428 -43.875 -17.734 1 96.88 45 ARG B N 1
ATOM 1604 C CA . ARG B 1 45 ? -1.565 -42.406 -17.562 1 96.88 45 ARG B CA 1
ATOM 1605 C C . ARG B 1 45 ? -0.325 -41.844 -16.891 1 96.88 45 ARG B C 1
ATOM 1607 O O . ARG B 1 45 ? 0.514 -42.562 -16.375 1 96.88 45 ARG B O 1
ATOM 1614 N N . LEU B 1 46 ? -0.264 -40.562 -17.062 1 95.12 46 LEU B N 1
ATOM 1615 C CA . LEU B 1 46 ? 0.854 -39.906 -16.391 1 95.12 46 LEU B CA 1
ATOM 1616 C C . LEU B 1 46 ? 0.857 -40.219 -14.898 1 95.12 46 LEU B C 1
ATOM 1618 O O . LEU B 1 46 ? 1.92 -40.281 -14.281 1 95.12 46 LEU B O 1
ATOM 1622 N N . SER B 1 47 ? -0.304 -40.5 -14.344 1 94.19 47 SER B N 1
ATOM 1623 C CA . SER B 1 47 ? -0.445 -40.781 -12.914 1 94.19 47 SER B CA 1
ATOM 1624 C C . SER B 1 47 ? -0.141 -42.219 -12.586 1 94.19 47 SER B C 1
ATOM 1626 O O . SER B 1 47 ? -0.107 -42.625 -11.414 1 94.19 47 SER B O 1
ATOM 1628 N N . THR B 1 48 ? 0.115 -43.031 -13.578 1 96.75 48 THR B N 1
ATOM 1629 C CA . THR B 1 48 ? 0.473 -44.438 -13.32 1 96.75 48 THR B CA 1
ATOM 1630 C C . THR B 1 48 ? 1.726 -44.5 -12.453 1 96.75 48 THR B C 1
ATOM 1632 O O . THR B 1 48 ? 2.746 -43.906 -12.766 1 96.75 48 THR B O 1
ATOM 1635 N N . PRO B 1 49 ? 1.657 -45.281 -11.414 1 95.75 49 PRO B N 1
ATOM 1636 C CA . PRO B 1 49 ? 2.771 -45.312 -10.469 1 95.75 49 PRO B CA 1
ATOM 1637 C C . PRO B 1 49 ? 4.023 -45.969 -11.047 1 95.75 49 PRO B C 1
ATOM 1639 O O . PRO B 1 49 ? 3.92 -46.938 -11.82 1 95.75 49 PRO B O 1
ATOM 1642 N N . HIS B 1 50 ? 5.09 -45.469 -10.562 1 94.62 50 HIS B N 1
ATOM 1643 C CA . HIS B 1 50 ? 6.383 -45.969 -10.992 1 94.62 50 HIS B CA 1
ATOM 1644 C C . HIS B 1 50 ? 6.496 -47.469 -10.711 1 94.62 50 HIS B C 1
ATOM 1646 O O . HIS B 1 50 ? 7.055 -48.219 -11.523 1 94.62 50 HIS B O 1
ATOM 1652 N N . GLY B 1 51 ? 5.996 -47.906 -9.617 1 95.5 51 GLY B N 1
ATOM 1653 C CA . GLY B 1 51 ? 6.066 -49.312 -9.227 1 95.5 51 GLY B CA 1
ATOM 1654 C C . GLY B 1 51 ? 5.406 -50.219 -10.227 1 95.5 51 GLY B C 1
ATOM 1655 O O . GLY B 1 51 ? 5.84 -51.375 -10.398 1 95.5 51 GLY B O 1
ATOM 1656 N N . ALA B 1 52 ? 4.32 -49.75 -10.789 1 96.94 52 ALA B N 1
ATOM 1657 C CA . ALA B 1 52 ? 3.646 -50.562 -11.805 1 96.94 52 ALA B CA 1
ATOM 1658 C C . ALA B 1 52 ? 4.566 -50.812 -12.992 1 96.94 52 ALA B C 1
ATOM 1660 O O . ALA B 1 52 ? 4.648 -51.969 -13.477 1 96.94 52 ALA B O 1
ATOM 1661 N N . TYR B 1 53 ? 5.312 -49.781 -13.445 1 96.81 53 TYR B N 1
ATOM 1662 C CA . TYR B 1 53 ? 6.258 -49.938 -14.539 1 96.81 53 TYR B CA 1
ATOM 1663 C C . TYR B 1 53 ? 7.32 -50.969 -14.203 1 96.81 53 TYR B C 1
ATOM 1665 O O . TYR B 1 53 ? 7.652 -51.812 -15.031 1 96.81 53 TYR B O 1
ATOM 1673 N N . VAL B 1 54 ? 7.789 -50.875 -12.984 1 96 54 VAL B N 1
ATOM 1674 C CA . VAL B 1 54 ? 8.852 -51.75 -12.531 1 96 54 VAL B CA 1
ATOM 1675 C C . VAL B 1 54 ? 8.344 -53.188 -12.539 1 96 54 VAL B C 1
ATOM 1677 O O . VAL B 1 54 ? 9.031 -54.094 -13.023 1 96 54 VAL B O 1
ATOM 1680 N N . LEU B 1 55 ? 7.18 -53.375 -12.023 1 97.88 55 LEU B N 1
ATOM 1681 C CA . LEU B 1 55 ? 6.598 -54.719 -11.953 1 97.88 55 LEU B CA 1
ATOM 1682 C C . LEU B 1 55 ? 6.398 -55.281 -13.359 1 97.88 55 LEU B C 1
ATOM 1684 O O . LEU B 1 55 ? 6.75 -56.438 -13.617 1 97.88 55 LEU B O 1
ATOM 1688 N N . TRP B 1 56 ? 5.789 -54.5 -14.281 1 98.38 56 TRP B N 1
ATOM 1689 C CA . TRP B 1 56 ? 5.578 -54.969 -15.656 1 98.38 56 TRP B CA 1
ATOM 1690 C C . TRP B 1 56 ? 6.902 -55.281 -16.328 1 98.38 56 TRP B C 1
ATOM 1692 O O . TRP B 1 56 ? 7.027 -56.312 -17 1 98.38 56 TRP B O 1
ATOM 1702 N N . GLU B 1 57 ? 7.891 -54.406 -16.156 1 97.5 57 GLU B N 1
ATOM 1703 C CA . GLU B 1 57 ? 9.203 -54.625 -16.766 1 97.5 57 GLU B CA 1
ATOM 1704 C C . GLU B 1 57 ? 9.828 -55.938 -16.266 1 97.5 57 GLU B C 1
ATOM 1706 O O . GLU B 1 57 ? 10.336 -56.719 -17.062 1 97.5 57 GLU B O 1
ATOM 1711 N N . LYS B 1 58 ? 9.828 -56.219 -15.008 1 97.75 58 LYS B N 1
ATOM 1712 C CA . LYS B 1 58 ? 10.383 -57.438 -14.438 1 97.75 58 LYS B CA 1
ATOM 1713 C C . LYS B 1 58 ? 9.664 -58.656 -14.984 1 97.75 58 LYS B C 1
ATOM 1715 O O . LYS B 1 58 ? 10.312 -59.656 -15.305 1 97.75 58 LYS B O 1
ATOM 1720 N N . THR B 1 59 ? 8.367 -58.594 -15.016 1 98.62 59 THR B N 1
ATOM 1721 C CA . THR B 1 59 ? 7.574 -59.719 -15.516 1 98.62 59 THR B CA 1
ATOM 1722 C C . THR B 1 59 ? 7.898 -60 -16.984 1 98.62 59 THR B C 1
ATOM 1724 O O . THR B 1 59 ? 8.133 -61.156 -17.359 1 98.62 59 THR B O 1
ATOM 1727 N N . LEU B 1 60 ? 7.949 -58.969 -17.766 1 98.25 60 LEU B N 1
ATOM 1728 C CA . LEU B 1 60 ? 8.234 -59.125 -19.203 1 98.25 60 LEU B CA 1
ATOM 1729 C C . LEU B 1 60 ? 9.664 -59.594 -19.422 1 98.25 60 LEU B C 1
ATOM 1731 O O . LEU B 1 60 ? 9.93 -60.344 -20.344 1 98.25 60 LEU B O 1
ATOM 1735 N N . ASP B 1 61 ? 10.531 -59.094 -18.594 1 97.69 61 ASP B N 1
ATOM 1736 C CA . ASP B 1 61 ? 11.914 -59.562 -18.656 1 97.69 61 ASP B CA 1
ATOM 1737 C C . ASP B 1 61 ? 11.984 -61.062 -18.406 1 97.69 61 ASP B C 1
ATOM 1739 O O . ASP B 1 61 ? 12.641 -61.781 -19.141 1 97.69 61 ASP B O 1
ATOM 1743 N N . ALA B 1 62 ? 11.344 -61.531 -17.375 1 97.94 62 ALA B N 1
ATOM 1744 C CA . ALA B 1 62 ? 11.289 -62.938 -17.078 1 97.94 62 ALA B CA 1
ATOM 1745 C C . ALA B 1 62 ? 10.68 -63.719 -18.234 1 97.94 62 ALA B C 1
ATOM 1747 O O . ALA B 1 62 ? 11.18 -64.812 -18.609 1 97.94 62 ALA B O 1
ATOM 1748 N N . PHE B 1 63 ? 9.602 -63.188 -18.828 1 98.31 63 PHE B N 1
ATOM 1749 C CA . PHE B 1 63 ? 8.953 -63.875 -19.953 1 98.31 63 PHE B CA 1
ATOM 1750 C C . PHE B 1 63 ? 9.891 -63.938 -21.141 1 98.31 63 PHE B C 1
ATOM 1752 O O . PHE B 1 63 ? 9.898 -64.938 -21.875 1 98.31 63 PHE B O 1
ATOM 1759 N N . GLU B 1 64 ? 10.633 -62.906 -21.312 1 96.94 64 GLU B N 1
ATOM 1760 C CA . GLU B 1 64 ? 11.602 -62.906 -22.406 1 96.94 64 GLU B CA 1
ATOM 1761 C C . GLU B 1 64 ? 12.664 -64 -22.203 1 96.94 64 GLU B C 1
ATOM 1763 O O . GLU B 1 64 ? 13.047 -64.688 -23.141 1 96.94 64 GLU B O 1
ATOM 1768 N N . ILE B 1 65 ? 13.125 -64.125 -21.031 1 96.25 65 ILE B N 1
ATOM 1769 C CA . ILE B 1 65 ? 14.094 -65.125 -20.688 1 96.25 65 ILE B CA 1
ATOM 1770 C C . ILE B 1 65 ? 13.508 -66.562 -20.984 1 96.25 65 ILE B C 1
ATOM 1772 O O . ILE B 1 65 ? 14.219 -67.438 -21.453 1 96.25 65 ILE B O 1
ATOM 1776 N N . LEU B 1 66 ? 12.195 -66.625 -20.844 1 97 66 LEU B N 1
ATOM 1777 C CA . LEU B 1 66 ? 11.531 -67.938 -21.078 1 97 66 LEU B CA 1
ATOM 1778 C C . LEU B 1 66 ? 11.242 -68.125 -22.562 1 97 66 LEU B C 1
ATOM 1780 O O . LEU B 1 66 ? 10.695 -69.188 -22.953 1 97 66 LEU B O 1
ATOM 1784 N N . GLY B 1 67 ? 11.578 -67.062 -23.375 1 96.12 67 GLY B N 1
ATOM 1785 C CA . GLY B 1 67 ? 11.516 -67.25 -24.812 1 96.12 67 GLY B CA 1
ATOM 1786 C C . GLY B 1 67 ? 10.383 -66.5 -25.469 1 96.12 67 GLY B C 1
ATOM 1787 O O . GLY B 1 67 ? 10.164 -66.625 -26.672 1 96.12 67 GLY B O 1
ATOM 1788 N N . MET B 1 68 ? 9.547 -65.688 -24.656 1 96.81 68 MET B N 1
ATOM 1789 C CA . MET B 1 68 ? 8.469 -64.875 -25.219 1 96.81 68 MET B CA 1
ATOM 1790 C C . MET B 1 68 ? 9.023 -63.688 -26 1 96.81 68 MET B C 1
ATOM 1792 O O . MET B 1 68 ? 9.969 -63.062 -25.547 1 96.81 68 MET B O 1
ATOM 1796 N N . ASN B 1 69 ? 8.516 -63.438 -27.156 1 96.62 69 ASN B N 1
ATOM 1797 C CA . ASN B 1 69 ? 8.875 -62.219 -27.906 1 96.62 69 ASN B CA 1
ATOM 1798 C C . ASN B 1 69 ? 8.102 -61 -27.406 1 96.62 69 ASN B C 1
ATOM 1800 O O . ASN B 1 69 ? 7.074 -60.656 -28 1 96.62 69 ASN B O 1
ATOM 1804 N N . VAL B 1 70 ? 8.539 -60.438 -26.391 1 97.25 70 VAL B N 1
ATOM 1805 C CA . VAL B 1 70 ? 7.805 -59.344 -25.766 1 97.25 70 VAL B CA 1
ATOM 1806 C C . VAL B 1 70 ? 8.68 -58.094 -25.734 1 97.25 70 VAL B C 1
ATOM 1808 O O . VAL B 1 70 ? 8.398 -57.156 -25 1 97.25 70 VAL B O 1
ATOM 1811 N N . GLY B 1 71 ? 9.789 -58.031 -26.484 1 95.88 71 GLY B N 1
ATOM 1812 C CA . GLY B 1 71 ? 10.711 -56.906 -26.516 1 95.88 71 GLY B CA 1
ATOM 1813 C C . GLY B 1 71 ? 10.039 -55.562 -26.859 1 95.88 71 GLY B C 1
ATOM 1814 O O . GLY B 1 71 ? 10.383 -54.531 -26.297 1 95.88 71 GLY B O 1
ATOM 1815 N N . PHE B 1 72 ? 9.094 -55.625 -27.844 1 96.06 72 PHE B N 1
ATOM 1816 C CA . PHE B 1 72 ? 8.406 -54.406 -28.281 1 96.06 72 PHE B CA 1
ATOM 1817 C C . PHE B 1 72 ? 7.594 -53.812 -27.125 1 96.06 72 PHE B C 1
ATOM 1819 O O . PHE B 1 72 ? 7.469 -52.594 -27.031 1 96.06 72 PHE B O 1
ATOM 1826 N N . LEU B 1 73 ? 7.023 -54.656 -26.219 1 97.38 73 LEU B N 1
ATOM 1827 C CA . LEU B 1 73 ? 6.309 -54.156 -25.047 1 97.38 73 LEU B CA 1
ATOM 1828 C C . LEU B 1 73 ? 7.266 -53.469 -24.078 1 97.38 73 LEU B C 1
ATOM 1830 O O . LEU B 1 73 ? 6.957 -52.406 -23.547 1 97.38 73 LEU B O 1
ATOM 1834 N N . ARG B 1 74 ? 8.43 -54.094 -23.906 1 97.19 74 ARG B N 1
ATOM 1835 C CA . ARG B 1 74 ? 9.43 -53.531 -23 1 97.19 74 ARG B CA 1
ATOM 1836 C C . ARG B 1 74 ? 9.914 -52.156 -23.5 1 97.19 74 ARG B C 1
ATOM 1838 O O . ARG B 1 74 ? 10.102 -51.25 -22.703 1 97.19 74 ARG B O 1
ATOM 1845 N N . THR B 1 75 ? 10.133 -52.062 -24.766 1 96.38 75 THR B N 1
ATOM 1846 C CA . THR B 1 75 ? 10.555 -50.812 -25.375 1 96.38 75 THR B CA 1
ATOM 1847 C C . THR B 1 75 ? 9.516 -49.719 -25.125 1 96.38 75 THR B C 1
ATOM 1849 O O . THR B 1 75 ? 9.859 -48.594 -24.75 1 96.38 75 THR B O 1
ATOM 1852 N N . ARG B 1 76 ? 8.219 -50.094 -25.359 1 96.44 76 ARG B N 1
ATOM 1853 C CA . ARG B 1 76 ? 7.133 -49.156 -25.109 1 96.44 76 ARG B CA 1
ATOM 1854 C C . ARG B 1 76 ? 7.094 -48.719 -23.641 1 96.44 76 ARG B C 1
ATOM 1856 O O . ARG B 1 76 ? 6.914 -47.562 -23.328 1 96.44 76 ARG B O 1
ATOM 1863 N N . LEU B 1 77 ? 7.207 -49.656 -22.812 1 97.12 77 LEU B N 1
ATOM 1864 C CA . LEU B 1 77 ? 7.184 -49.406 -21.375 1 97.12 77 LEU B CA 1
ATOM 1865 C C . LEU B 1 77 ? 8.281 -48.438 -20.984 1 97.12 77 LEU B C 1
ATOM 1867 O O . LEU B 1 77 ? 8.039 -47.5 -20.219 1 97.12 77 LEU B O 1
ATOM 1871 N N . LYS B 1 78 ? 9.492 -48.594 -21.469 1 95.88 78 LYS B N 1
ATOM 1872 C CA . LYS B 1 78 ? 10.617 -47.75 -21.172 1 95.88 78 LYS B CA 1
ATOM 1873 C C . LYS B 1 78 ? 10.375 -46.312 -21.672 1 95.88 78 LYS B C 1
ATOM 1875 O O . LYS B 1 78 ? 10.688 -45.344 -20.984 1 95.88 78 LYS B O 1
ATOM 1880 N N . ARG B 1 79 ? 9.852 -46.25 -22.859 1 95.94 79 ARG B N 1
ATOM 1881 C CA . ARG B 1 79 ? 9.547 -44.969 -23.438 1 95.94 79 ARG B CA 1
ATOM 1882 C C . ARG B 1 79 ? 8.516 -44.219 -22.594 1 95.94 79 ARG B C 1
ATOM 1884 O O . ARG B 1 79 ? 8.695 -43.031 -22.297 1 95.94 79 ARG B O 1
ATOM 1891 N N . LEU B 1 80 ? 7.469 -44.906 -22.234 1 97.69 80 LEU B N 1
ATOM 1892 C CA . LEU B 1 80 ? 6.406 -44.312 -21.438 1 97.69 80 LEU B CA 1
ATOM 1893 C C . LEU B 1 80 ? 6.93 -43.875 -20.062 1 97.69 80 LEU B C 1
ATOM 1895 O O . LEU B 1 80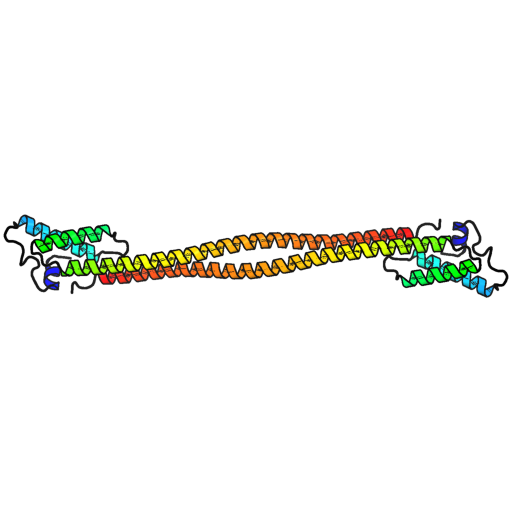 ? 6.59 -42.781 -19.578 1 97.69 80 LEU B O 1
ATOM 1899 N N . LEU B 1 81 ? 7.699 -44.719 -19.484 1 96.88 81 LEU B N 1
ATOM 1900 C CA . LEU B 1 81 ? 8.289 -44.406 -18.188 1 96.88 81 LEU B CA 1
ATOM 1901 C C . LEU B 1 81 ? 9.133 -43.125 -18.297 1 96.88 81 LEU B C 1
ATOM 1903 O O . LEU B 1 81 ? 9.016 -42.219 -17.453 1 96.88 81 LEU B O 1
ATOM 1907 N N . SER B 1 82 ? 9.961 -43.031 -19.312 1 95.94 82 SER B N 1
ATOM 1908 C CA . SER B 1 82 ? 10.812 -41.875 -19.531 1 95.94 82 SER B CA 1
ATOM 1909 C C . SER B 1 82 ? 9.977 -40.594 -19.75 1 95.94 82 SER B C 1
ATOM 1911 O O . SER B 1 82 ? 10.25 -39.562 -19.141 1 95.94 82 SER B O 1
ATOM 1913 N N . LEU B 1 83 ? 8.984 -40.75 -20.578 1 96.06 83 LEU B N 1
ATOM 1914 C CA . LEU B 1 83 ? 8.102 -39.625 -20.891 1 96.06 83 LEU B CA 1
ATOM 1915 C C . LEU B 1 83 ? 7.367 -39.156 -19.625 1 96.06 83 LEU B C 1
ATOM 1917 O O . LEU B 1 83 ? 7.277 -37.969 -19.375 1 96.06 83 LEU B O 1
ATOM 1921 N N . SER B 1 84 ? 6.805 -40.125 -18.906 1 96.94 84 SER B N 1
ATOM 1922 C CA . SER B 1 84 ? 6.07 -39.781 -17.688 1 96.94 84 SER B CA 1
ATOM 1923 C C . SER B 1 84 ? 6.961 -39.062 -16.688 1 96.94 84 SER B C 1
ATOM 1925 O O . SER B 1 84 ? 6.566 -38.062 -16.109 1 96.94 84 SER B O 1
ATOM 1927 N N . PHE B 1 85 ? 8.188 -39.531 -16.453 1 94.88 85 PHE B N 1
ATOM 1928 C CA . PHE B 1 85 ? 9.125 -38.938 -15.492 1 94.88 85 PHE B CA 1
ATOM 1929 C C . PHE B 1 85 ? 9.5 -37.531 -15.891 1 94.88 85 PHE B C 1
ATOM 1931 O O . PHE B 1 85 ? 9.422 -36.594 -15.07 1 94.88 85 PHE B O 1
ATOM 1938 N N . ARG B 1 86 ? 9.844 -37.344 -17.094 1 94.75 86 ARG B N 1
ATOM 1939 C CA . ARG B 1 86 ? 10.242 -36.031 -17.594 1 94.75 86 ARG B CA 1
ATOM 1940 C C . ARG B 1 86 ? 9.094 -35.031 -17.484 1 94.75 86 ARG B C 1
ATOM 1942 O O . ARG B 1 86 ? 9.289 -33.906 -17.047 1 94.75 86 ARG B O 1
ATOM 1949 N N . THR B 1 87 ? 7.914 -35.5 -17.844 1 95.69 87 THR B N 1
ATOM 1950 C CA . THR B 1 87 ? 6.746 -34.625 -17.828 1 95.69 87 THR B CA 1
ATOM 1951 C C . THR B 1 87 ? 6.363 -34.25 -16.406 1 95.69 87 THR B C 1
ATOM 1953 O O . THR B 1 87 ? 6.148 -33.062 -16.094 1 95.69 87 THR B O 1
ATOM 1956 N N . LYS B 1 88 ? 6.305 -35.156 -15.523 1 95.12 88 LYS B N 1
ATOM 1957 C CA . LYS B 1 88 ? 5.949 -34.906 -14.133 1 95.12 88 LYS B CA 1
ATOM 1958 C C . LYS B 1 88 ? 6.949 -33.969 -13.469 1 95.12 88 LYS B C 1
ATOM 1960 O O . LYS B 1 88 ? 6.562 -33.031 -12.766 1 95.12 88 LYS B O 1
ATOM 1965 N N . GLN B 1 89 ? 8.164 -34.219 -13.695 1 95.12 89 GLN B N 1
ATOM 1966 C CA . GLN B 1 89 ? 9.195 -33.375 -13.102 1 95.12 89 GLN B CA 1
ATOM 1967 C C . GLN B 1 89 ? 9.078 -31.953 -13.578 1 95.12 89 GLN B C 1
ATOM 1969 O O . GLN B 1 89 ? 9.18 -31.016 -12.781 1 95.12 89 GLN B O 1
ATOM 1974 N N . ALA B 1 90 ? 8.883 -31.766 -14.82 1 95.62 90 ALA B N 1
ATOM 1975 C CA . ALA B 1 90 ? 8.75 -30.438 -15.391 1 95.62 90 ALA B CA 1
ATOM 1976 C C . ALA B 1 90 ? 7.508 -29.734 -14.859 1 95.62 90 ALA B C 1
ATOM 1978 O O . ALA B 1 90 ? 7.57 -28.562 -14.477 1 95.62 90 ALA B O 1
ATOM 1979 N N . LEU B 1 91 ? 6.422 -30.469 -14.758 1 95.19 91 LEU B N 1
ATOM 1980 C CA . LEU B 1 91 ? 5.172 -29.875 -14.289 1 95.19 91 LEU B CA 1
ATOM 1981 C C . LEU B 1 91 ? 5.258 -29.516 -12.812 1 95.19 91 LEU B C 1
ATOM 1983 O O . LEU B 1 91 ? 4.777 -28.453 -12.406 1 95.19 91 LEU B O 1
ATOM 1987 N N . ILE B 1 92 ? 5.863 -30.297 -12.07 1 94.81 92 ILE B N 1
ATOM 1988 C CA . ILE B 1 92 ? 6.023 -30.031 -10.648 1 94.81 92 ILE B CA 1
ATOM 1989 C C . ILE B 1 92 ? 6.875 -28.781 -10.438 1 94.81 92 ILE B C 1
ATOM 1991 O O . ILE B 1 92 ? 6.531 -27.922 -9.625 1 94.81 92 ILE B O 1
ATOM 1995 N N . ARG B 1 93 ? 7.953 -28.688 -11.141 1 96.06 93 ARG B N 1
ATOM 1996 C CA . ARG B 1 93 ? 8.844 -27.547 -11.023 1 96.06 93 ARG B CA 1
ATOM 1997 C C . ARG B 1 93 ? 8.133 -26.25 -11.383 1 96.06 93 ARG B C 1
ATOM 1999 O O . ARG B 1 93 ? 8.172 -25.281 -10.625 1 96.06 93 ARG B O 1
ATOM 2006 N N . LYS B 1 94 ? 7.453 -26.25 -12.469 1 96.25 94 LYS B N 1
ATOM 2007 C CA . LYS B 1 94 ? 6.754 -25.047 -12.938 1 96.25 94 LYS B CA 1
ATOM 2008 C C . LYS B 1 94 ? 5.625 -24.672 -11.977 1 96.25 94 LYS B C 1
ATOM 2010 O O . LYS B 1 94 ? 5.402 -23.484 -11.711 1 96.25 94 LYS B O 1
ATOM 2015 N N . SER B 1 95 ? 4.965 -25.641 -11.492 1 95.94 95 SER B N 1
ATOM 2016 C CA . SER B 1 95 ? 3.869 -25.406 -10.555 1 95.94 95 SER B CA 1
ATOM 2017 C C . SER B 1 95 ? 4.379 -24.812 -9.242 1 95.94 95 SER B C 1
ATOM 2019 O O . SER B 1 95 ? 3.793 -23.859 -8.719 1 95.94 95 SER B O 1
ATOM 2021 N N . LYS B 1 96 ? 5.461 -25.344 -8.789 1 96.69 96 LYS B N 1
ATOM 2022 C CA . LYS B 1 96 ? 6.059 -24.828 -7.555 1 96.69 96 LYS B CA 1
ATOM 2023 C C . LYS B 1 96 ? 6.484 -23.375 -7.711 1 96.69 96 LYS B C 1
ATOM 2025 O O . LYS B 1 96 ? 6.234 -22.547 -6.828 1 96.69 96 LYS B O 1
ATOM 2030 N N . GLU B 1 97 ? 7.094 -23.125 -8.758 1 96.44 97 GLU B N 1
ATOM 2031 C CA . GLU B 1 97 ? 7.539 -21.766 -9.023 1 96.44 97 GLU B CA 1
ATOM 2032 C C . GLU B 1 97 ? 6.359 -20.797 -9.102 1 96.44 97 GLU B C 1
ATOM 2034 O O . GLU B 1 97 ? 6.395 -19.719 -8.508 1 96.44 97 GLU B O 1
ATOM 2039 N N . ALA B 1 98 ? 5.34 -21.172 -9.773 1 96.5 98 ALA B N 1
ATOM 2040 C CA . ALA B 1 98 ? 4.156 -20.328 -9.914 1 96.5 98 ALA B CA 1
ATOM 2041 C C . ALA B 1 98 ? 3.465 -20.125 -8.57 1 96.5 98 ALA B C 1
ATOM 2043 O O . ALA B 1 98 ? 3.039 -19.016 -8.25 1 96.5 98 ALA B O 1
ATOM 2044 N N . LYS B 1 99 ? 3.443 -21.141 -7.828 1 96.94 99 LYS B N 1
ATOM 2045 C CA . LYS B 1 99 ? 2.801 -21.062 -6.52 1 96.94 99 LYS B CA 1
ATOM 2046 C C . LYS B 1 99 ? 3.609 -20.188 -5.566 1 96.94 99 LYS B C 1
ATOM 2048 O O . LYS B 1 99 ? 3.041 -19.438 -4.758 1 96.94 99 LYS B O 1
ATOM 2053 N N . LEU B 1 100 ? 4.852 -20.297 -5.66 1 97.31 100 LEU B N 1
ATOM 2054 C CA . LEU B 1 100 ? 5.715 -19.438 -4.844 1 97.31 100 LEU B CA 1
ATOM 2055 C C . LEU B 1 100 ? 5.543 -17.969 -5.211 1 97.31 100 LEU B C 1
ATOM 2057 O O . LEU B 1 100 ? 5.457 -17.109 -4.328 1 97.31 100 LEU B O 1
ATOM 2061 N N . GLU B 1 101 ? 5.48 -17.703 -6.449 1 96.62 101 GLU B N 1
ATOM 2062 C CA . GLU B 1 101 ? 5.25 -16.328 -6.906 1 96.62 101 GLU B CA 1
ATOM 2063 C C . GLU B 1 101 ? 3.904 -15.805 -6.414 1 96.62 101 GLU B C 1
ATOM 2065 O O . GLU B 1 101 ? 3.807 -14.664 -5.957 1 96.62 101 GLU B O 1
ATOM 2070 N N . GLN B 1 102 ? 2.912 -16.594 -6.5 1 97.12 102 GLN B N 1
ATOM 2071 C CA . GLN B 1 102 ? 1.583 -16.219 -6.027 1 97.12 102 GLN B CA 1
ATOM 2072 C C . GLN B 1 102 ? 1.601 -15.906 -4.535 1 97.12 102 GLN B C 1
ATOM 2074 O O . GLN B 1 102 ? 1.054 -14.883 -4.105 1 97.12 102 GLN B O 1
ATOM 2079 N N . ALA B 1 103 ? 2.188 -16.766 -3.812 1 97.56 103 ALA B N 1
ATOM 2080 C CA . ALA B 1 103 ? 2.268 -16.562 -2.367 1 97.56 103 ALA B CA 1
ATOM 2081 C C . ALA B 1 103 ? 3.014 -15.281 -2.025 1 97.56 103 ALA B C 1
ATOM 2083 O O . ALA B 1 103 ? 2.584 -14.523 -1.156 1 97.56 103 ALA B O 1
ATOM 2084 N N . ARG B 1 104 ? 4.094 -15.117 -2.693 1 97.12 104 ARG B N 1
ATOM 2085 C CA . ARG B 1 104 ? 4.895 -13.922 -2.471 1 97.12 104 ARG B CA 1
ATOM 2086 C C . ARG B 1 104 ? 4.09 -12.664 -2.793 1 97.12 104 ARG B C 1
ATOM 2088 O O . ARG B 1 104 ? 4.113 -11.695 -2.029 1 97.12 104 ARG B O 1
ATOM 2095 N N . ALA B 1 105 ? 3.461 -12.656 -3.885 1 97.25 105 ALA B N 1
ATOM 2096 C CA . ALA B 1 105 ? 2.658 -11.508 -4.297 1 97.25 105 ALA B CA 1
ATOM 2097 C C . ALA B 1 105 ? 1.522 -11.25 -3.309 1 97.25 105 ALA B C 1
ATOM 2099 O O . ALA B 1 105 ? 1.267 -10.109 -2.932 1 97.25 105 ALA B O 1
ATOM 2100 N N . LYS B 1 106 ? 0.852 -12.281 -2.875 1 96.81 106 LYS B N 1
ATOM 2101 C CA . LYS B 1 106 ? -0.234 -12.156 -1.908 1 96.81 106 LYS B CA 1
ATOM 2102 C C . LYS B 1 106 ? 0.264 -11.555 -0.599 1 96.81 106 LYS B C 1
ATOM 2104 O O . LYS B 1 106 ? -0.366 -10.648 -0.047 1 96.81 106 LYS B O 1
ATOM 2109 N N . ASP B 1 107 ? 1.366 -12.023 -0.152 1 97 107 ASP B N 1
ATOM 2110 C CA . ASP B 1 107 ? 1.963 -11.508 1.077 1 97 107 ASP B CA 1
ATOM 2111 C C . ASP B 1 107 ? 2.289 -10.023 0.949 1 97 107 ASP B C 1
ATOM 2113 O O . ASP B 1 107 ? 2.041 -9.242 1.874 1 97 107 ASP B O 1
ATOM 2117 N N . LYS B 1 108 ? 2.85 -9.656 -0.151 1 97.75 108 LYS B N 1
ATOM 2118 C CA . LYS B 1 108 ? 3.209 -8.258 -0.375 1 97.75 108 LYS B CA 1
ATOM 2119 C C . LYS B 1 108 ? 1.965 -7.379 -0.439 1 97.75 108 LYS B C 1
ATOM 2121 O O . LYS B 1 108 ? 1.946 -6.281 0.124 1 97.75 108 LYS B O 1
ATOM 2126 N N . VAL B 1 109 ? 0.937 -7.816 -1.065 1 96.94 109 VAL B N 1
ATOM 2127 C CA . VAL B 1 109 ? -0.312 -7.07 -1.181 1 96.94 109 VAL B CA 1
ATOM 2128 C C . VAL B 1 109 ? -0.908 -6.844 0.207 1 96.94 109 VAL B C 1
ATOM 2130 O O . VAL B 1 109 ? -1.31 -5.727 0.542 1 96.94 109 VAL B O 1
ATOM 2133 N N . ILE B 1 110 ? -0.923 -7.887 1.031 1 96.56 110 ILE B N 1
ATOM 2134 C CA . ILE B 1 110 ? -1.477 -7.801 2.379 1 96.56 110 ILE B CA 1
ATOM 2135 C C . ILE B 1 110 ? -0.659 -6.816 3.211 1 96.56 110 ILE B C 1
ATOM 2137 O O . ILE B 1 110 ? -1.22 -5.969 3.908 1 96.56 110 ILE B O 1
ATOM 2141 N N . THR B 1 111 ? 0.642 -6.922 3.047 1 97.19 111 THR B N 1
ATOM 2142 C CA . THR B 1 111 ? 1.537 -6.047 3.793 1 97.19 111 THR B CA 1
ATOM 2143 C C . THR B 1 111 ? 1.356 -4.594 3.363 1 97.19 111 THR B C 1
ATOM 2145 O O . THR B 1 111 ? 1.251 -3.699 4.203 1 97.19 111 THR B O 1
ATOM 2148 N N . LEU B 1 112 ? 1.312 -4.312 2.137 1 97.44 112 LEU B N 1
ATOM 2149 C CA . LEU B 1 112 ? 1.156 -2.963 1.604 1 97.44 112 LEU B CA 1
ATOM 2150 C C . LEU B 1 112 ? -0.205 -2.387 1.974 1 97.44 112 LEU B C 1
ATOM 2152 O O . LEU B 1 112 ? -0.317 -1.196 2.281 1 97.44 112 LEU B O 1
ATOM 2156 N N . GLU B 1 113 ? -1.19 -3.23 1.943 1 94.88 113 GLU B N 1
ATOM 2157 C CA . GLU B 1 113 ? -2.529 -2.795 2.328 1 94.88 113 GLU B CA 1
ATOM 2158 C C . GLU B 1 113 ? -2.561 -2.326 3.779 1 94.88 113 GLU B C 1
ATOM 2160 O O . GLU B 1 113 ? -3.139 -1.281 4.09 1 94.88 113 GLU B O 1
ATOM 2165 N N . SER B 1 114 ? -1.958 -3.117 4.648 1 96.25 114 SER B N 1
ATOM 2166 C CA . SER B 1 114 ? -1.889 -2.748 6.059 1 96.25 114 SER B CA 1
ATOM 2167 C C . SER B 1 114 ? -1.169 -1.416 6.246 1 96.25 114 SER B C 1
ATOM 2169 O O . SER B 1 114 ? -1.646 -0.542 6.973 1 96.25 114 SER B O 1
ATOM 2171 N N . LYS B 1 115 ? -0.031 -1.248 5.598 1 97.06 115 LYS B N 1
ATOM 2172 C CA . LYS B 1 115 ? 0.716 0.004 5.672 1 97.06 115 LYS B CA 1
ATOM 2173 C C . LYS B 1 115 ? -0.081 1.157 5.07 1 97.06 115 LYS B C 1
ATOM 2175 O O . LYS B 1 115 ? -0.08 2.268 5.605 1 97.06 115 LYS B O 1
ATOM 2180 N N . TYR B 1 116 ? -0.816 0.856 3.986 1 95.88 116 TYR B N 1
ATOM 2181 C CA . TYR B 1 116 ? -1.655 1.84 3.312 1 95.88 116 TYR B CA 1
ATOM 2182 C C . TYR B 1 116 ? -2.723 2.383 4.254 1 95.88 116 TYR B C 1
ATOM 2184 O O . TYR B 1 116 ? -2.869 3.598 4.402 1 95.88 116 TYR B O 1
ATOM 2192 N N . TRP B 1 117 ? -3.379 1.61 4.973 1 95.94 117 TRP B N 1
ATOM 2193 C CA . TRP B 1 117 ? -4.469 2.043 5.84 1 95.94 117 TRP B CA 1
ATOM 2194 C C . TRP B 1 117 ? -3.934 2.814 7.043 1 95.94 117 TRP B C 1
ATOM 2196 O O . TRP B 1 117 ? -4.555 3.779 7.496 1 95.94 117 TRP B O 1
ATOM 2206 N N . LYS B 1 118 ? -2.768 2.4 7.566 1 96.88 118 LYS B N 1
ATOM 2207 C CA . LYS B 1 118 ? -2.143 3.129 8.664 1 96.88 118 LYS B CA 1
ATOM 2208 C C . LYS B 1 118 ? -1.812 4.562 8.258 1 96.88 118 LYS B C 1
ATOM 2210 O O . LYS B 1 118 ? -2.086 5.504 9.008 1 96.88 118 LYS B O 1
ATOM 2215 N N . TRP B 1 119 ? -1.374 4.707 7.102 1 96.81 119 TRP B N 1
ATOM 2216 C CA . TRP B 1 119 ? -1.005 6.039 6.633 1 96.81 119 TRP B CA 1
ATOM 2217 C C . TRP B 1 119 ? -2.242 6.84 6.242 1 96.81 119 TRP B C 1
ATOM 2219 O O . TRP B 1 119 ? -2.273 8.062 6.41 1 96.81 119 TRP B O 1
ATOM 2229 N N . LYS B 1 120 ? -3.254 6.152 5.742 1 95.75 120 LYS B N 1
ATOM 2230 C CA . LYS B 1 120 ? -4.523 6.82 5.473 1 95.75 120 LYS B CA 1
ATOM 2231 C C . LYS B 1 120 ? -5.117 7.41 6.75 1 95.75 120 LYS B C 1
ATOM 2233 O O . LYS B 1 120 ? -5.617 8.539 6.746 1 95.75 120 LYS B O 1
ATOM 2238 N N . GLU B 1 121 ? -5.012 6.684 7.828 1 96.5 121 GLU B N 1
ATOM 2239 C CA . GLU B 1 121 ? -5.469 7.172 9.125 1 96.5 121 GLU B CA 1
ATOM 2240 C C . GLU B 1 121 ? -4.664 8.383 9.578 1 96.5 121 GLU B C 1
ATOM 2242 O O . GLU B 1 121 ? -5.223 9.352 10.109 1 96.5 121 GLU B O 1
ATOM 2247 N N . ARG B 1 122 ? -3.4 8.344 9.383 1 96.56 122 ARG B N 1
ATOM 2248 C CA . ARG B 1 122 ? -2.535 9.469 9.727 1 96.56 122 ARG B CA 1
ATOM 2249 C C . ARG B 1 122 ? -2.887 10.703 8.898 1 96.56 122 ARG B C 1
ATOM 2251 O O . ARG B 1 122 ? -2.842 11.82 9.406 1 96.56 122 ARG B O 1
ATOM 2258 N N . MET B 1 123 ? -3.244 10.477 7.648 1 95.75 123 MET B N 1
ATOM 2259 C CA . MET B 1 123 ? -3.668 11.57 6.777 1 95.75 123 MET B CA 1
ATOM 2260 C C . MET B 1 123 ? -4.938 12.227 7.305 1 95.75 123 MET B C 1
ATOM 2262 O O . MET B 1 123 ? -5.023 13.453 7.379 1 95.75 123 MET B O 1
ATOM 2266 N N . VAL B 1 124 ? -5.891 11.422 7.707 1 96.06 124 VAL B N 1
ATOM 2267 C CA . VAL B 1 124 ? -7.148 11.914 8.258 1 96.06 124 VAL B CA 1
ATOM 2268 C C . VAL B 1 124 ? -6.883 12.672 9.555 1 96.06 124 VAL B C 1
ATOM 2270 O O . VAL B 1 124 ? -7.445 13.75 9.781 1 96.06 124 VAL B O 1
ATOM 2273 N N . SER B 1 125 ? -5.969 12.078 10.352 1 96.12 125 SER B N 1
ATOM 2274 C CA . SER B 1 125 ? -5.605 12.719 11.609 1 96.12 125 SER B CA 1
ATOM 2275 C C . SER B 1 125 ? -4.941 14.07 11.375 1 96.12 125 SER B C 1
ATOM 2277 O O . SER B 1 125 ? -5.219 15.039 12.086 1 96.12 125 SER B O 1
ATOM 2279 N N . ALA B 1 12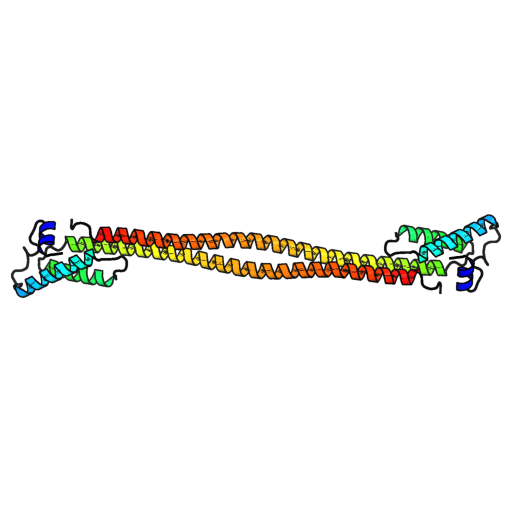6 ? -4.059 14.195 10.43 1 96.25 126 ALA B N 1
ATOM 2280 C CA . ALA B 1 126 ? -3.387 15.445 10.102 1 96.25 126 ALA B CA 1
ATOM 2281 C C . ALA B 1 126 ? -4.383 16.5 9.609 1 96.25 126 ALA B C 1
ATOM 2283 O O . ALA B 1 126 ? -4.297 17.672 9.984 1 96.25 126 ALA B O 1
ATOM 2284 N N . ASP B 1 127 ? -5.316 16.094 8.859 1 95.81 127 ASP B N 1
ATOM 2285 C CA . ASP B 1 127 ? -6.375 16.984 8.391 1 95.81 127 ASP B CA 1
ATOM 2286 C C . ASP B 1 127 ? -7.188 17.531 9.562 1 95.81 127 ASP B C 1
ATOM 2288 O O . ASP B 1 127 ? -7.508 18.719 9.602 1 95.81 127 ASP B O 1
ATOM 2292 N N . ALA B 1 128 ? -7.535 16.641 10.414 1 96.69 128 ALA B N 1
ATOM 2293 C CA . ALA B 1 128 ? -8.297 17.047 11.594 1 96.69 128 ALA B CA 1
ATOM 2294 C C . ALA B 1 128 ? -7.508 18.047 12.438 1 96.69 128 ALA B C 1
ATOM 2296 O O . ALA B 1 128 ? -8.078 19 12.969 1 96.69 128 ALA B O 1
ATOM 2297 N N . LYS B 1 129 ? -6.199 17.828 12.57 1 96.81 129 LYS B N 1
ATOM 2298 C CA . LYS B 1 129 ? -5.332 18.75 13.305 1 96.81 129 LYS B CA 1
ATOM 2299 C C . LYS B 1 129 ? -5.316 20.125 12.656 1 96.81 129 LYS B C 1
ATOM 2301 O O . LYS B 1 129 ? -5.379 21.141 13.359 1 96.81 129 LYS B O 1
ATOM 2306 N N . ILE B 1 130 ? -5.266 20.234 11.406 1 96.19 130 ILE B N 1
ATOM 2307 C CA . ILE B 1 130 ? -5.262 21.484 10.672 1 96.19 130 ILE B CA 1
ATOM 2308 C C . ILE B 1 130 ? -6.586 22.219 10.891 1 96.19 130 ILE B C 1
ATOM 2310 O O . ILE B 1 130 ? -6.602 23.422 11.133 1 96.19 130 ILE B O 1
ATOM 2314 N N . GLU B 1 131 ? -7.676 21.484 10.859 1 95.75 131 GLU B N 1
ATOM 2315 C CA . GLU B 1 131 ? -8.992 22.062 11.109 1 95.75 131 GLU B CA 1
ATOM 2316 C C . GLU B 1 131 ? -9.102 22.578 12.547 1 95.75 131 GLU B C 1
ATOM 2318 O O . GLU B 1 131 ? -9.656 23.656 12.789 1 95.75 131 GLU B O 1
ATOM 2323 N N . ALA B 1 132 ? -8.562 21.859 13.43 1 96.81 132 ALA B N 1
ATOM 2324 C CA . ALA B 1 132 ? -8.586 22.266 14.836 1 96.81 132 ALA B CA 1
ATOM 2325 C C . ALA B 1 132 ? -7.766 23.531 15.055 1 96.81 132 ALA B C 1
ATOM 2327 O O . ALA B 1 132 ? -8.125 24.375 15.875 1 96.81 132 ALA B O 1
ATOM 2328 N N . LEU B 1 133 ? -6.688 23.703 14.305 1 96.5 133 LEU B N 1
ATOM 2329 C CA . LEU B 1 133 ? -5.836 24.875 14.43 1 96.5 133 LEU B CA 1
ATOM 2330 C C . LEU B 1 133 ? -6.57 26.141 13.969 1 96.5 133 LEU B C 1
ATOM 2332 O O . LEU B 1 133 ? -6.348 27.219 14.508 1 96.5 133 LEU B O 1
ATOM 2336 N N . LYS B 1 134 ? -7.504 25.984 13.062 1 94.5 134 LYS B N 1
ATOM 2337 C CA . LYS B 1 134 ? -8.344 27.109 12.648 1 94.5 134 LYS B CA 1
ATOM 2338 C C . LYS B 1 134 ? -9.219 27.594 13.797 1 94.5 134 LYS B C 1
ATOM 2340 O O . LYS B 1 134 ? -9.367 28.797 14.008 1 94.5 134 LYS B O 1
ATOM 2345 N N . GLU B 1 135 ? -9.734 26.641 14.508 1 95.62 135 GLU B N 1
ATOM 2346 C CA . GLU B 1 135 ? -10.562 26.984 15.664 1 95.62 135 GLU B CA 1
ATOM 2347 C C . GLU B 1 135 ? -9.742 27.656 16.75 1 95.62 135 GLU B C 1
ATOM 2349 O O . GLU B 1 135 ? -10.195 28.609 17.375 1 95.62 135 GLU B O 1
ATOM 2354 N N . VAL B 1 136 ? -8.594 27.156 16.922 1 95.75 136 VAL B N 1
ATOM 2355 C CA . VAL B 1 136 ? -7.703 27.75 17.922 1 95.75 136 VAL B CA 1
ATOM 2356 C C . VAL B 1 136 ? -7.352 29.172 17.531 1 95.75 136 VAL B C 1
ATOM 2358 O O . VAL B 1 136 ? -7.344 30.078 18.375 1 95.75 136 VAL B O 1
ATOM 2361 N N . ALA B 1 137 ? -7.031 29.453 16.297 1 95.56 137 ALA B N 1
ATOM 2362 C CA . ALA B 1 137 ? -6.723 30.797 15.805 1 95.56 137 ALA B CA 1
ATOM 2363 C C . ALA B 1 137 ? -7.879 31.75 16.062 1 95.56 137 ALA B C 1
ATOM 2365 O O . ALA B 1 137 ? -7.664 32.906 16.469 1 95.56 137 ALA B O 1
ATOM 2366 N N . GLU B 1 138 ? -9.102 31.297 15.898 1 95.69 138 GLU B N 1
ATOM 2367 C CA . GLU B 1 138 ? -10.281 32.125 16.141 1 95.69 138 GLU B CA 1
ATOM 2368 C C . GLU B 1 138 ? -10.414 32.469 17.625 1 95.69 138 GLU B C 1
ATOM 2370 O O . GLU B 1 138 ? -10.734 33.594 17.969 1 95.69 138 GLU B O 1
ATOM 2375 N N . ARG B 1 139 ? -10.148 31.484 18.391 1 96.81 139 ARG B N 1
ATOM 2376 C CA . ARG B 1 139 ? -10.219 31.719 19.828 1 96.81 139 ARG B CA 1
ATOM 2377 C C . ARG B 1 139 ? -9.148 32.719 20.281 1 96.81 139 ARG B C 1
ATOM 2379 O O . ARG B 1 139 ? -9.414 33.594 21.094 1 96.81 139 ARG B O 1
ATOM 2386 N N . ARG B 1 140 ? -7.969 32.594 19.734 1 96.44 140 ARG B N 1
ATOM 2387 C CA . ARG B 1 140 ? -6.879 33.5 20.062 1 96.44 140 ARG B CA 1
ATOM 2388 C C . ARG B 1 140 ? -7.188 34.906 19.609 1 96.44 140 ARG B C 1
ATOM 2390 O O . ARG B 1 140 ? -6.836 35.875 20.281 1 96.44 140 ARG B O 1
ATOM 2397 N N . GLU B 1 141 ? -7.82 35 18.438 1 96.62 141 GLU B N 1
ATOM 2398 C CA . GLU B 1 141 ? -8.266 36.312 17.969 1 96.62 141 GLU B CA 1
ATOM 2399 C C . GLU B 1 141 ? -9.242 36.938 18.938 1 96.62 141 GLU B C 1
ATOM 2401 O O . GLU B 1 141 ? -9.109 38.125 19.266 1 96.62 141 GLU B O 1
ATOM 2406 N N . LEU B 1 142 ? -10.188 36.188 19.422 1 96.62 142 LEU B N 1
ATOM 2407 C CA . LEU B 1 142 ? -11.164 36.719 20.375 1 96.62 142 LEU B CA 1
ATOM 2408 C C . LEU B 1 142 ? -10.492 37.188 21.656 1 96.62 142 LEU B C 1
ATOM 2410 O O . LEU B 1 142 ? -10.805 38.25 22.172 1 96.62 142 LEU B O 1
ATOM 2414 N N . PHE B 1 143 ? -9.57 36.375 22.094 1 96.12 143 PHE B N 1
ATOM 2415 C CA . PHE B 1 143 ? -8.82 36.75 23.297 1 96.12 143 PHE B CA 1
ATOM 2416 C C . PHE B 1 143 ? -8.047 38.031 23.078 1 96.12 143 PHE B C 1
ATOM 2418 O O . PHE B 1 143 ? -8.016 38.906 23.953 1 96.12 143 PHE B O 1
ATOM 2425 N N . PHE B 1 144 ? -7.395 38.156 21.953 1 97.19 144 PHE B N 1
ATOM 2426 C CA . PHE B 1 144 ? -6.629 39.344 21.609 1 97.19 144 PHE B 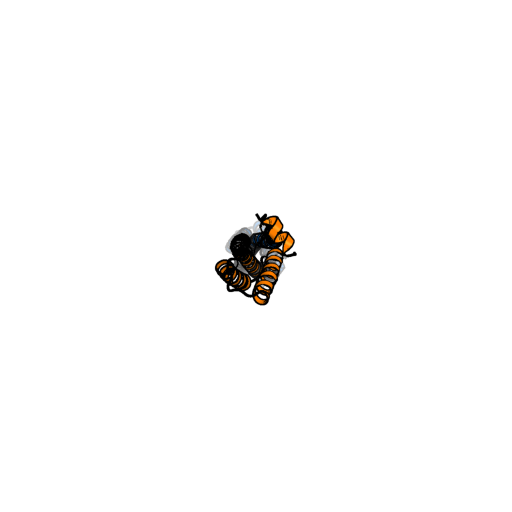CA 1
ATOM 2427 C C . PHE B 1 144 ? -7.531 40.562 21.578 1 97.19 144 PHE B C 1
ATOM 2429 O O . PHE B 1 144 ? -7.18 41.625 22.141 1 97.19 144 PHE B O 1
ATOM 2436 N N . GLN B 1 145 ? -8.727 40.469 21.062 1 96.5 145 GLN B N 1
ATOM 2437 C CA . GLN B 1 145 ? -9.648 41.594 20.969 1 96.5 145 GLN B CA 1
ATOM 2438 C C . GLN B 1 145 ? -10.188 41.969 22.328 1 96.5 145 GLN B C 1
ATOM 2440 O O . GLN B 1 145 ? -10.438 43.156 22.594 1 96.5 145 GLN B O 1
ATOM 2445 N N . GLU B 1 146 ? -10.312 41 23.141 1 96.25 146 GLU B N 1
ATOM 2446 C CA . GLU B 1 146 ? -10.719 41.312 24.516 1 96.25 146 GLU B CA 1
ATOM 2447 C C . GLU B 1 146 ? -9.68 42.188 25.219 1 96.25 146 GLU B C 1
ATOM 2449 O O . GLU B 1 146 ? -10.031 43.094 25.969 1 96.25 146 GLU B O 1
ATOM 2454 N N . GLU B 1 147 ? -8.438 41.844 24.953 1 95 147 GLU B N 1
ATOM 2455 C CA . GLU B 1 147 ? -7.367 42.656 25.516 1 95 147 GLU B CA 1
ATOM 2456 C C . GLU B 1 147 ? -7.359 44.062 24.922 1 95 147 GLU B C 1
ATOM 2458 O O . GLU B 1 147 ? -7.113 45.031 25.625 1 95 147 GLU B O 1
ATOM 2463 N N . ALA B 1 148 ? -7.648 44.156 23.672 1 95.62 148 ALA B N 1
ATOM 2464 C CA . ALA B 1 148 ? -7.629 45.438 22.953 1 95.62 148 ALA B CA 1
ATOM 2465 C C . ALA B 1 148 ? -8.719 46.375 23.484 1 95.62 148 ALA B C 1
ATOM 2467 O O . ALA B 1 148 ? -8.484 47.562 23.641 1 95.62 148 ALA B O 1
ATOM 2468 N N . VAL B 1 149 ? -9.844 45.844 23.844 1 95.5 149 VAL B N 1
ATOM 2469 C CA . VAL B 1 149 ? -10.969 46.688 24.219 1 95.5 149 VAL B CA 1
ATOM 2470 C C . VAL B 1 149 ? -11.086 46.781 25.75 1 95.5 149 VAL B C 1
ATOM 2472 O O . VAL B 1 149 ? -12.031 47.344 26.266 1 95.5 149 VAL B O 1
ATOM 2475 N N . ALA B 1 150 ? -10.172 46.125 26.453 1 94.19 150 ALA B N 1
ATOM 2476 C CA . ALA B 1 150 ? -10.203 46.156 27.922 1 94.19 150 ALA B CA 1
ATOM 2477 C C . ALA B 1 150 ? -10.141 47.562 28.438 1 94.19 150 ALA B C 1
ATOM 2479 O O . ALA B 1 150 ? -9.711 48.469 27.734 1 94.19 150 ALA B O 1
ATOM 2480 N N . PRO B 1 151 ? -10.578 47.875 29.688 1 93.12 151 PRO B N 1
ATOM 2481 C CA . PRO B 1 151 ? -10.477 49.219 30.266 1 93.12 151 PRO B CA 1
ATOM 2482 C C . PRO B 1 151 ? -9.039 49.719 30.328 1 93.12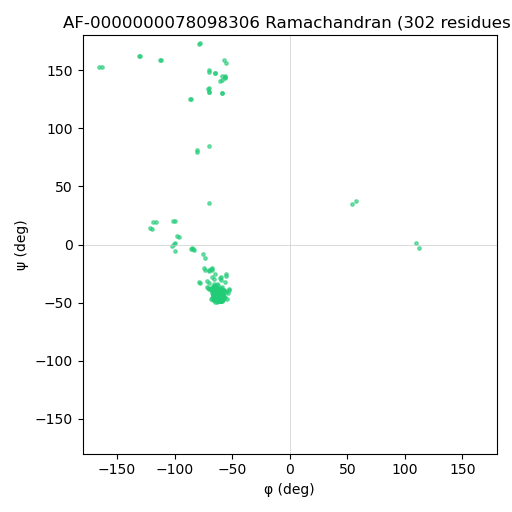 151 PRO B C 1
ATOM 2484 O O . PRO B 1 151 ? -8.109 48.938 30.531 1 93.12 151 PRO B O 1
ATOM 2487 N N . TRP B 1 152 ? -8.844 51.094 30.109 1 91.44 152 TRP B N 1
ATOM 2488 C CA . TRP B 1 152 ? -7.523 51.688 30.016 1 91.44 152 TRP B CA 1
ATOM 2489 C C . TRP B 1 152 ? -6.82 51.688 31.359 1 91.44 152 TRP B C 1
ATOM 2491 O O . TRP B 1 152 ? -5.594 51.625 31.438 1 91.44 152 TRP B O 1
ATOM 2501 N N . GLY B 1 153 ? -6.836 50.781 32.375 1 75.75 153 GLY B N 1
ATOM 2502 C CA . GLY B 1 153 ? -6.203 50.781 33.656 1 75.75 153 GLY B CA 1
ATOM 2503 C C . GLY B 1 153 ? -5.914 52.188 34.188 1 75.75 153 GLY B C 1
ATOM 2504 O O . GLY B 1 153 ? -5.98 53.156 33.438 1 75.75 153 GLY B O 1
#

Solvent-accessible surface area (backbone atoms only — not comparable to full-atom values): 16052 Å² total; per-residue (Å²): 122,54,66,65,58,55,21,58,59,62,72,40,69,41,63,73,53,42,49,81,85,58,49,70,69,59,50,51,49,52,54,51,50,50,36,52,49,52,44,49,48,41,64,42,52,71,80,57,54,68,64,56,54,52,50,52,49,52,52,50,48,53,40,36,75,46,28,34,67,48,63,60,57,51,54,51,50,53,51,49,51,53,50,37,52,56,50,51,52,51,52,50,52,54,49,52,54,35,50,49,51,27,51,52,26,49,52,49,34,54,52,34,49,54,55,33,52,55,32,48,51,49,30,54,50,26,50,52,50,50,56,49,48,54,54,49,52,51,51,50,42,51,53,50,34,52,62,34,58,46,79,71,109,122,54,67,65,57,55,21,57,55,61,74,40,70,41,64,73,52,42,48,84,86,57,48,70,67,58,50,50,49,52,53,50,50,51,36,51,49,53,44,49,47,39,64,42,51,71,82,54,55,69,64,57,54,52,52,54,48,52,51,49,50,54,41,36,74,46,28,34,68,47,63,68,58,50,52,50,51,51,50,51,51,52,51,36,51,54,49,51,53,52,50,51,53,53,48,50,52,36,50,49,51,28,51,52,25,49,54,50,34,54,50,35,49,54,55,32,52,57,30,48,51,49,30,54,50,26,51,50,50,51,56,50,49,53,54,50,52,52,50,51,41,52,54,50,33,49,62,34,59,44,81,72,103

Organism: Rosa chinensis (NCBI:txid74649)

pLDDT: mean 95.66, std 2.9, range [74.94, 98.62]

Radius of gyration: 51.69 Å; Cα contacts (8 Å, |Δi|>4): 239; chains: 2; bounding box: 28×154×74 Å